Protein AF-A0A2D6IK72-F1 (afdb_monomer_lite)

Radius of gyration: 22.63 Å; chains: 1; bounding box: 40×87×45 Å

pLDDT: mean 87.5, std 14.74, range [45.62, 98.69]

Foldseek 3Di:
DVVVVVVVVVVVVVVVVVVVVVVVVVVVVVVVVVVVVVQVPPPPDQPPVDQPDWGAQGPAAAETEHENDPLPDDSPLVNVLLVLLVVLCCVLPNQVVCQLVVLNNQAYEYEDQDWDKDAWFADQQLHIDGIDTHQKDAPFQRYIYGYDHSPDDPLRICVSVSSQLNSQCRRDPPNGSPRSACDDPDDRHDVVSVVSSVVSSVVSVVVVVVVVVVVD

Secondary structure (DSSP, 8-state):
-HHHHHHHHHHHHHHHHHHHHHHHHHHHHHHHHHHHHHHT---------STTPPEEPTTSSS-EEEESSTTS--HHHHHHHHHHHHHHHHHHH--GGGHHHHHHTT-EEEEESSPEEEEEEE-TT--EEEEEEESEEE-SSSEEEEE--TT--GGGSSHHHHHHHHHHHHH-SSSS--TTTTSSSS-S--HHHHHHHHHHHHHHHHHHHHHHTT--

Sequence (216 aa):
MKKLVRYVVERYAYLCFFVILLSNAAIGCITISSKFHLWNRVDGTYDCVTPSKMTRVPGLKFTYQHHDNCELFPGEQVSMALIIFYLHWYGAFQDPADAVLNNLNNLIIEWESEKMKFHNGYGMDGKFISEGVAVGLAHGKEHIQVYAPTSASIYETSLVHELVHVSIYASNAYGHGDPDHEGNKYRGWTPRHTQLISEVNASLKILTEANDGTQN

Structure (mmCIF, N/CA/C/O backbone):
data_AF-A0A2D6IK72-F1
#
_entry.id   AF-A0A2D6IK72-F1
#
loop_
_atom_site.group_PDB
_atom_site.id
_atom_site.type_symbol
_atom_site.label_atom_id
_atom_site.label_alt_id
_atom_site.label_comp_id
_atom_site.label_asym_id
_atom_site.label_entity_id
_atom_site.label_seq_id
_atom_site.pdbx_PDB_ins_code
_atom_site.Cartn_x
_atom_site.Cartn_y
_atom_site.Cartn_z
_atom_site.occupancy
_atom_site.B_iso_or_equiv
_atom_site.auth_seq_id
_atom_site.auth_comp_id
_atom_site.auth_asym_id
_atom_site.auth_atom_id
_atom_site.pdbx_PDB_model_num
ATOM 1 N N . MET A 1 1 ? 9.139 -67.308 -10.216 1.00 63.91 1 MET A N 1
ATOM 2 C CA . MET A 1 1 ? 9.796 -66.546 -9.125 1.00 63.91 1 MET A CA 1
ATOM 3 C C . MET A 1 1 ? 10.261 -65.140 -9.523 1.00 63.91 1 MET A C 1
ATOM 5 O O . MET A 1 1 ? 9.787 -64.204 -8.901 1.00 63.91 1 MET A O 1
ATOM 9 N N . LYS A 1 2 ? 11.091 -64.930 -10.563 1.00 71.75 2 LYS A N 1
ATOM 10 C CA . LYS A 1 2 ? 11.625 -63.584 -10.912 1.00 71.75 2 LYS A CA 1
ATOM 11 C C . LYS A 1 2 ? 10.570 -62.478 -11.147 1.00 71.75 2 LYS A C 1
ATOM 13 O O . LYS A 1 2 ? 10.784 -61.346 -10.733 1.00 71.75 2 LYS A O 1
ATOM 18 N N . LYS A 1 3 ? 9.416 -62.797 -11.752 1.00 70.88 3 LYS A N 1
ATOM 19 C CA . LYS A 1 3 ? 8.318 -61.825 -11.968 1.00 70.88 3 LYS A CA 1
ATOM 20 C C . LYS A 1 3 ? 7.618 -61.391 -10.672 1.00 70.88 3 LYS A C 1
ATOM 22 O O . LYS A 1 3 ? 7.239 -60.235 -10.555 1.00 70.88 3 LYS A O 1
ATOM 27 N N . LEU A 1 4 ? 7.490 -62.298 -9.701 1.00 73.19 4 LEU A N 1
ATOM 28 C CA . LEU A 1 4 ? 6.848 -62.006 -8.417 1.00 73.19 4 LEU A CA 1
ATOM 29 C C . LEU A 1 4 ? 7.734 -61.092 -7.560 1.00 73.19 4 LEU A C 1
ATOM 31 O O . LEU A 1 4 ? 7.249 -60.117 -7.004 1.00 73.19 4 LEU A O 1
ATOM 35 N N . VAL A 1 5 ? 9.046 -61.352 -7.537 1.00 74.75 5 VAL A N 1
ATOM 36 C CA . VAL A 1 5 ? 10.022 -60.510 -6.823 1.00 74.75 5 VAL A CA 1
ATOM 37 C C . VAL A 1 5 ? 10.045 -59.088 -7.391 1.00 74.75 5 VAL A C 1
ATOM 39 O O . VAL A 1 5 ? 10.009 -58.129 -6.630 1.00 74.75 5 VAL A O 1
ATOM 42 N N . ARG A 1 6 ? 10.023 -58.935 -8.722 1.00 79.44 6 ARG A N 1
ATOM 43 C CA . ARG A 1 6 ? 9.986 -57.614 -9.368 1.00 79.44 6 ARG A CA 1
ATOM 44 C C . ARG A 1 6 ? 8.719 -56.823 -9.027 1.00 79.44 6 ARG A C 1
ATOM 46 O O . ARG A 1 6 ? 8.818 -55.651 -8.689 1.00 79.44 6 ARG A O 1
ATOM 53 N N . TYR A 1 7 ? 7.556 -57.474 -9.051 1.00 79.81 7 TYR A N 1
ATOM 54 C CA . TYR A 1 7 ? 6.279 -56.836 -8.714 1.00 79.81 7 TYR A CA 1
ATOM 55 C C . TYR A 1 7 ? 6.230 -56.340 -7.262 1.00 79.81 7 TYR A C 1
ATOM 57 O O . TYR A 1 7 ? 5.726 -55.255 -6.977 1.00 79.81 7 TYR A O 1
ATOM 65 N N . VAL A 1 8 ? 6.783 -57.131 -6.340 1.00 75.25 8 VAL A N 1
ATOM 66 C CA . VAL A 1 8 ? 6.858 -56.773 -4.921 1.00 75.25 8 VAL A CA 1
ATOM 67 C C . VAL A 1 8 ? 7.787 -55.572 -4.717 1.00 75.25 8 VAL A C 1
ATOM 69 O O . VAL A 1 8 ? 7.396 -54.612 -4.060 1.00 75.25 8 VAL A O 1
ATOM 72 N N . VAL A 1 9 ? 8.971 -55.573 -5.339 1.00 79.31 9 VAL A N 1
ATOM 73 C CA . VAL A 1 9 ? 9.932 -54.459 -5.245 1.00 79.31 9 VAL A CA 1
ATOM 74 C C . VAL A 1 9 ? 9.362 -53.162 -5.829 1.00 79.31 9 VAL A C 1
ATOM 76 O O . VAL A 1 9 ? 9.486 -52.115 -5.198 1.00 79.31 9 VAL A O 1
ATOM 79 N N . GLU A 1 10 ? 8.683 -53.219 -6.980 1.00 80.81 10 GLU A N 1
ATOM 80 C CA . GLU A 1 10 ? 8.051 -52.038 -7.587 1.00 80.81 10 GLU A CA 1
ATOM 81 C C . GLU A 1 10 ? 6.964 -51.449 -6.666 1.00 80.81 10 GLU A C 1
ATOM 83 O O . GLU A 1 10 ? 6.964 -50.243 -6.422 1.00 80.81 10 GLU A O 1
ATOM 88 N N . ARG A 1 11 ? 6.098 -52.272 -6.052 1.00 80.00 11 ARG A N 1
ATOM 89 C CA . ARG A 1 11 ? 5.079 -51.774 -5.104 1.00 80.00 11 ARG A CA 1
ATOM 90 C C . ARG A 1 11 ? 5.672 -51.124 -3.852 1.00 80.00 11 ARG A C 1
ATOM 92 O O . ARG A 1 11 ? 5.162 -50.091 -3.421 1.00 80.00 11 ARG A O 1
ATOM 99 N N . TYR A 1 12 ? 6.722 -51.702 -3.269 1.00 84.25 12 TYR A N 1
ATOM 100 C CA . TYR A 1 12 ? 7.361 -51.112 -2.088 1.00 84.25 12 TYR A CA 1
ATOM 101 C C . TYR A 1 12 ? 8.092 -49.807 -2.422 1.00 84.25 12 TYR A C 1
ATOM 103 O O . TYR A 1 12 ? 8.041 -48.875 -1.624 1.00 84.25 12 TYR A O 1
ATOM 111 N N . ALA A 1 13 ? 8.686 -49.686 -3.614 1.00 83.69 13 ALA A N 1
ATOM 112 C CA . ALA A 1 13 ? 9.322 -48.445 -4.054 1.00 83.69 13 ALA A CA 1
ATOM 113 C C . ALA A 1 13 ? 8.317 -47.283 -4.172 1.00 83.69 13 ALA A C 1
ATOM 115 O O . ALA A 1 13 ? 8.587 -46.191 -3.669 1.00 83.69 13 ALA A O 1
ATOM 116 N N . TYR A 1 14 ? 7.135 -47.521 -4.755 1.00 83.88 14 TYR A N 1
ATOM 117 C CA . TYR A 1 14 ? 6.075 -46.505 -4.824 1.00 83.88 14 TYR A CA 1
ATOM 118 C C . TYR A 1 14 ? 5.545 -46.117 -3.443 1.00 83.88 14 TYR A C 1
ATOM 120 O O . TYR A 1 14 ? 5.333 -44.933 -3.183 1.00 83.88 14 TYR A O 1
ATOM 128 N N . LEU A 1 15 ? 5.372 -47.089 -2.542 1.00 84.62 15 LEU A N 1
ATOM 129 C CA . LEU A 1 15 ? 4.920 -46.820 -1.178 1.00 84.62 15 LEU A CA 1
ATOM 130 C C . LEU A 1 15 ? 5.943 -45.968 -0.410 1.00 84.62 15 LEU A C 1
ATOM 132 O O . LEU A 1 15 ? 5.566 -44.980 0.214 1.00 84.62 15 LEU A O 1
ATOM 136 N N . CYS A 1 16 ? 7.235 -46.295 -0.505 1.00 82.44 16 CYS A N 1
ATOM 137 C CA . CYS A 1 16 ? 8.304 -45.506 0.109 1.00 82.44 16 CYS A CA 1
ATOM 138 C C . CYS A 1 16 ? 8.365 -44.082 -0.455 1.00 82.44 16 CYS A C 1
ATOM 140 O O . CYS A 1 16 ? 8.474 -43.131 0.314 1.00 82.44 16 CYS A O 1
ATOM 142 N N . PHE A 1 17 ? 8.246 -43.919 -1.776 1.00 83.81 17 PHE A N 1
ATOM 143 C CA . PHE A 1 17 ? 8.230 -42.597 -2.402 1.00 83.81 17 PHE A CA 1
ATOM 144 C C . PHE A 1 17 ? 7.044 -41.753 -1.916 1.00 83.81 17 PHE A C 1
ATOM 146 O O . PHE A 1 17 ? 7.224 -40.590 -1.560 1.00 83.81 17 PHE A O 1
ATOM 153 N N . PHE A 1 18 ? 5.851 -42.347 -1.819 1.00 83.06 18 PHE A N 1
ATOM 154 C CA . PHE A 1 18 ? 4.653 -41.653 -1.347 1.00 83.06 18 PHE A CA 1
ATOM 155 C C . PHE A 1 18 ? 4.757 -41.248 0.132 1.00 83.06 18 PHE A C 1
ATOM 157 O O . PHE A 1 18 ? 4.390 -40.131 0.491 1.00 83.06 18 PHE A O 1
ATOM 164 N N . VAL A 1 19 ? 5.323 -42.112 0.984 1.00 83.56 19 VAL A N 1
ATOM 165 C CA . VAL A 1 19 ? 5.569 -41.801 2.403 1.00 83.56 19 VAL A CA 1
ATOM 166 C C . VAL A 1 19 ? 6.567 -40.650 2.556 1.00 83.56 19 VAL A C 1
ATOM 168 O O . VAL A 1 19 ? 6.311 -39.749 3.348 1.00 83.56 19 VAL A O 1
ATOM 171 N N . ILE A 1 20 ? 7.651 -40.629 1.770 1.00 83.56 20 ILE A N 1
ATOM 172 C CA . ILE A 1 20 ? 8.636 -39.533 1.780 1.00 83.56 20 ILE A CA 1
ATOM 173 C C . ILE A 1 20 ? 7.991 -38.210 1.338 1.00 83.56 20 ILE A C 1
ATOM 175 O O . ILE A 1 20 ? 8.261 -37.154 1.912 1.00 83.56 20 ILE A O 1
ATOM 179 N N . LEU A 1 21 ? 7.116 -38.248 0.331 1.00 80.38 21 LEU A N 1
ATOM 180 C CA . LEU A 1 21 ? 6.419 -37.060 -0.164 1.00 80.38 21 LEU A CA 1
ATOM 181 C C . LEU A 1 21 ? 5.461 -36.490 0.894 1.00 80.38 21 LEU A C 1
ATOM 183 O O . LEU A 1 21 ? 5.486 -35.290 1.167 1.00 80.38 21 LEU A O 1
ATOM 187 N N . LEU A 1 22 ? 4.688 -37.358 1.553 1.00 80.69 22 LEU A N 1
ATOM 188 C CA . LEU A 1 22 ? 3.787 -36.971 2.641 1.00 80.69 22 LEU A CA 1
ATOM 189 C C . LEU A 1 22 ? 4.540 -36.470 3.878 1.00 80.69 22 LEU A C 1
ATOM 191 O O . LEU A 1 22 ? 4.119 -35.484 4.479 1.00 80.69 22 LEU A O 1
ATOM 195 N N . SER A 1 23 ? 5.664 -37.093 4.251 1.00 76.38 23 SER A N 1
ATOM 196 C CA . SER A 1 23 ? 6.461 -36.628 5.391 1.00 76.38 23 SER A CA 1
ATOM 197 C C . SER A 1 23 ? 7.070 -35.253 5.128 1.00 76.38 23 SER A C 1
ATOM 199 O O . SER A 1 23 ? 7.044 -34.403 6.012 1.00 76.38 23 SER A O 1
ATOM 201 N N . ASN A 1 24 ? 7.558 -34.996 3.910 1.00 75.12 24 ASN A N 1
ATOM 202 C CA . ASN A 1 24 ? 8.086 -33.680 3.547 1.00 75.12 24 ASN A CA 1
ATOM 203 C C . ASN A 1 24 ? 6.987 -32.606 3.526 1.00 75.12 24 ASN A C 1
ATOM 205 O O . ASN A 1 24 ? 7.214 -31.504 4.021 1.00 75.12 24 ASN A O 1
ATOM 209 N N . ALA A 1 25 ? 5.785 -32.932 3.037 1.00 73.06 25 ALA A N 1
ATOM 210 C CA . ALA A 1 25 ? 4.639 -32.025 3.099 1.00 73.06 25 ALA A CA 1
ATOM 211 C C . ALA A 1 25 ? 4.231 -31.714 4.552 1.00 73.06 25 ALA A C 1
ATOM 213 O O . ALA A 1 25 ? 4.061 -30.551 4.909 1.00 73.06 25 ALA A O 1
ATOM 214 N N . ALA A 1 26 ? 4.154 -32.732 5.416 1.00 66.56 26 ALA A N 1
ATOM 215 C CA . ALA A 1 26 ? 3.811 -32.558 6.827 1.00 66.56 26 ALA A CA 1
ATOM 216 C C . ALA A 1 26 ? 4.864 -31.734 7.592 1.00 66.56 26 ALA A C 1
ATOM 218 O O . ALA A 1 26 ? 4.506 -30.827 8.343 1.00 66.56 26 ALA A O 1
ATOM 219 N N . ILE A 1 27 ? 6.159 -31.992 7.372 1.00 67.81 27 ILE A N 1
ATOM 220 C CA . ILE A 1 27 ? 7.256 -31.208 7.968 1.00 67.81 27 ILE A CA 1
ATOM 221 C C . ILE A 1 27 ? 7.210 -29.753 7.471 1.00 67.81 27 ILE A C 1
ATOM 223 O O . ILE A 1 27 ? 7.390 -28.826 8.266 1.00 67.81 27 ILE A O 1
ATOM 227 N N . GLY A 1 28 ? 6.902 -29.536 6.187 1.00 58.62 28 GLY A N 1
ATOM 228 C CA . GLY A 1 28 ? 6.655 -28.208 5.622 1.00 58.62 28 GLY A CA 1
ATOM 229 C C . GLY A 1 28 ? 5.504 -27.474 6.322 1.00 58.62 28 GLY A C 1
ATOM 230 O O . GLY A 1 28 ? 5.675 -26.346 6.777 1.00 58.62 28 GLY A O 1
ATOM 231 N N . CYS A 1 29 ? 4.356 -28.127 6.515 1.00 56.09 29 CYS A N 1
ATOM 232 C CA . CYS A 1 29 ? 3.215 -27.534 7.221 1.00 56.09 29 CYS A CA 1
ATOM 233 C C . CYS A 1 29 ? 3.518 -27.213 8.698 1.00 56.09 29 CYS A C 1
ATOM 235 O O . CYS A 1 29 ? 3.139 -26.146 9.185 1.00 56.09 29 CYS A O 1
ATOM 237 N N . ILE A 1 30 ? 4.233 -28.093 9.411 1.00 58.19 30 ILE A N 1
ATOM 238 C CA . ILE A 1 30 ? 4.591 -27.882 10.827 1.00 58.19 30 ILE A CA 1
ATOM 239 C C . ILE A 1 30 ? 5.581 -26.719 10.980 1.00 58.19 30 ILE A C 1
ATOM 241 O O . ILE A 1 30 ? 5.461 -25.924 11.911 1.00 58.19 30 ILE A O 1
ATOM 245 N N . THR A 1 31 ? 6.545 -26.582 10.066 1.00 54.09 31 THR A N 1
ATOM 246 C CA . THR A 1 31 ? 7.527 -25.482 10.105 1.00 54.09 31 THR A CA 1
ATOM 247 C C . THR A 1 31 ? 6.922 -24.125 9.747 1.00 54.09 31 THR A C 1
ATOM 249 O O . THR A 1 31 ? 7.333 -23.112 10.313 1.00 54.09 31 THR A O 1
ATOM 252 N N . ILE A 1 32 ? 5.912 -24.090 8.873 1.00 53.06 32 ILE A N 1
ATOM 253 C CA . ILE A 1 32 ? 5.145 -22.868 8.587 1.00 53.06 32 ILE A CA 1
ATOM 254 C C . ILE A 1 32 ? 4.305 -22.466 9.811 1.00 53.06 32 ILE A C 1
ATOM 256 O O . ILE A 1 32 ? 4.350 -21.311 10.231 1.00 53.06 32 ILE A O 1
ATOM 260 N N . SER A 1 33 ? 3.611 -23.420 10.444 1.00 53.00 33 SER A N 1
ATOM 261 C CA . SER A 1 33 ? 2.790 -23.160 11.637 1.00 53.00 33 SER A CA 1
ATOM 262 C C . SER A 1 33 ? 3.621 -22.702 12.845 1.00 53.00 33 SER A C 1
ATOM 264 O O . SER A 1 33 ? 3.239 -21.757 13.536 1.00 53.00 33 SER A O 1
ATOM 266 N N . SER A 1 34 ? 4.791 -23.303 13.083 1.00 46.97 34 SER A N 1
ATOM 267 C CA . SER A 1 34 ? 5.647 -22.927 14.216 1.00 46.97 34 SER A CA 1
ATOM 268 C C . SER A 1 34 ? 6.306 -21.557 14.042 1.00 46.97 34 SER A C 1
ATOM 270 O O . SER A 1 34 ? 6.414 -20.814 15.018 1.00 46.97 34 SER A O 1
ATOM 272 N N . LYS A 1 35 ? 6.679 -21.169 12.813 1.00 52.94 35 LYS A N 1
ATOM 273 C CA . LYS A 1 35 ? 7.129 -19.799 12.522 1.00 52.94 35 LYS A CA 1
ATOM 274 C C . LYS A 1 35 ? 5.998 -18.787 12.694 1.00 52.94 35 LYS A C 1
ATOM 276 O O . LYS A 1 35 ? 6.234 -17.743 13.292 1.00 52.94 35 LYS A O 1
ATOM 281 N N . PHE A 1 36 ? 4.782 -19.110 12.254 1.00 49.66 36 PHE A N 1
ATOM 282 C CA . PHE A 1 36 ? 3.614 -18.243 12.438 1.00 49.66 36 PHE A CA 1
ATOM 283 C C . PHE A 1 36 ? 3.301 -18.013 13.929 1.00 49.66 36 PHE A C 1
ATOM 285 O O . PHE A 1 36 ? 3.086 -16.883 14.359 1.00 49.66 36 PHE A O 1
ATOM 292 N N . HIS A 1 37 ? 3.397 -19.060 14.758 1.00 49.16 37 HIS A N 1
ATOM 293 C CA . HIS A 1 37 ? 3.238 -18.932 16.210 1.00 49.16 37 HIS A CA 1
ATOM 294 C C . HIS A 1 37 ? 4.359 -18.143 16.902 1.00 49.16 37 HIS A C 1
ATOM 296 O O . HIS A 1 37 ? 4.096 -17.514 17.927 1.00 49.16 37 HIS A O 1
ATOM 302 N N . LEU A 1 38 ? 5.590 -18.164 16.377 1.00 49.62 38 LEU A N 1
ATOM 303 C CA . LEU A 1 38 ? 6.702 -17.394 16.947 1.00 49.62 38 LEU A CA 1
ATOM 304 C C . LEU A 1 38 ? 6.581 -15.890 16.657 1.00 49.62 38 LEU A C 1
ATOM 306 O O . LEU A 1 38 ? 6.971 -15.080 17.492 1.00 49.62 38 LEU A O 1
ATOM 310 N N . TRP A 1 39 ? 6.017 -15.514 15.506 1.00 50.94 39 TRP A N 1
ATOM 311 C CA . TRP A 1 39 ? 5.763 -14.111 15.157 1.00 50.94 39 TRP A CA 1
ATOM 312 C C . TRP A 1 39 ? 4.654 -13.468 16.006 1.00 50.94 39 TRP A C 1
ATOM 314 O O . TRP A 1 39 ? 4.726 -12.274 16.282 1.00 50.94 39 TRP A O 1
ATOM 324 N N . ASN A 1 40 ? 3.690 -14.258 16.489 1.00 46.38 40 ASN A N 1
ATOM 325 C CA . ASN A 1 40 ? 2.573 -13.776 17.315 1.00 46.38 40 ASN A CA 1
ATOM 326 C C . ASN A 1 40 ? 2.904 -13.610 18.809 1.00 46.38 40 ASN A C 1
ATOM 328 O O . ASN A 1 40 ? 2.031 -13.219 19.577 1.00 46.38 40 ASN A O 1
ATOM 332 N N . ARG A 1 41 ? 4.132 -13.918 19.251 1.00 45.62 41 ARG A N 1
ATOM 333 C CA . ARG A 1 41 ? 4.538 -13.826 20.667 1.00 45.62 41 ARG A CA 1
ATOM 334 C C . ARG A 1 41 ? 5.534 -12.692 20.925 1.00 45.62 41 ARG A C 1
ATOM 336 O O . ARG A 1 41 ? 6.477 -12.838 21.698 1.00 45.62 41 ARG A O 1
ATOM 343 N N . VAL A 1 42 ? 5.357 -11.574 20.225 1.00 52.25 42 VAL A N 1
ATOM 344 C CA . VAL A 1 42 ? 5.927 -10.298 20.656 1.00 52.25 42 VAL A CA 1
ATOM 345 C C . VAL A 1 42 ? 4.866 -9.664 21.541 1.00 52.25 42 VAL A C 1
ATOM 347 O O . VAL A 1 42 ? 3.872 -9.159 21.030 1.00 52.25 42 VAL A O 1
ATOM 350 N N . ASP A 1 43 ? 5.077 -9.713 22.856 1.00 49.59 43 ASP A N 1
ATOM 351 C CA . ASP A 1 43 ? 4.205 -9.146 23.897 1.00 49.59 43 ASP A CA 1
ATOM 352 C C . ASP A 1 43 ? 4.244 -7.600 23.890 1.00 49.59 43 ASP A C 1
ATOM 354 O O . ASP A 1 43 ? 4.393 -6.941 24.919 1.00 49.59 43 ASP A O 1
ATOM 358 N N . GLY A 1 44 ? 4.182 -7.000 22.701 1.00 52.69 44 GLY A N 1
ATOM 359 C CA . GLY A 1 44 ? 4.027 -5.571 22.520 1.00 52.69 44 GLY A CA 1
ATOM 360 C C . GLY A 1 44 ? 2.595 -5.220 22.866 1.00 52.69 44 GLY A C 1
ATOM 361 O O . GLY A 1 44 ? 1.712 -5.321 22.022 1.00 52.69 44 GLY A O 1
ATOM 362 N N . THR A 1 45 ? 2.358 -4.834 24.115 1.00 54.00 45 THR A N 1
ATOM 363 C CA . THR A 1 45 ? 1.116 -4.171 24.507 1.00 54.00 45 THR A CA 1
ATOM 364 C C . THR A 1 45 ? 0.857 -3.034 23.523 1.00 54.00 45 THR A C 1
ATOM 366 O O . THR A 1 45 ? 1.675 -2.117 23.428 1.00 54.00 45 THR A O 1
ATOM 369 N N . TYR A 1 46 ? -0.240 -3.132 22.771 1.00 56.62 46 TYR A N 1
ATOM 370 C CA . TYR A 1 46 ? -0.741 -2.096 21.872 1.00 56.62 46 TYR A CA 1
ATOM 371 C C . TYR A 1 46 ? -1.045 -0.831 22.689 1.00 56.62 46 TYR A C 1
ATOM 373 O O . TYR A 1 46 ? -2.153 -0.641 23.183 1.00 56.62 46 TYR A O 1
ATOM 381 N N . ASP A 1 47 ? -0.035 0.011 22.909 1.00 60.03 47 ASP A N 1
ATOM 382 C CA . ASP A 1 47 ? -0.177 1.279 23.624 1.00 60.03 47 ASP A CA 1
ATOM 383 C C . ASP A 1 47 ? -0.488 2.392 22.623 1.00 60.03 47 ASP A C 1
ATOM 385 O O . ASP A 1 47 ? 0.375 3.169 22.215 1.00 60.03 47 ASP A O 1
ATOM 389 N N . CYS A 1 48 ? -1.751 2.440 22.214 1.00 65.44 48 CYS A N 1
ATOM 390 C CA . CYS A 1 48 ? -2.307 3.525 21.417 1.00 65.44 48 CYS A CA 1
ATOM 391 C C . CYS A 1 48 ? -2.775 4.712 22.292 1.00 65.44 48 CYS A C 1
ATOM 393 O O . CYS A 1 48 ? -3.432 5.627 21.819 1.00 65.44 48 CYS A O 1
ATOM 395 N N . VAL A 1 49 ? -2.440 4.752 23.589 1.00 60.22 49 VAL A N 1
ATOM 396 C CA . VAL A 1 49 ? -3.064 5.682 24.556 1.00 60.22 49 VAL A CA 1
ATOM 397 C C . VAL A 1 49 ? -2.624 7.144 24.360 1.00 60.22 49 VAL A C 1
ATOM 399 O O . VAL A 1 49 ? -3.223 8.066 24.911 1.00 60.22 49 VAL A O 1
ATOM 402 N N . THR A 1 50 ? -1.599 7.394 23.548 1.00 59.81 50 THR A N 1
ATOM 403 C CA . THR A 1 50 ? -1.135 8.748 23.219 1.00 59.81 50 THR A CA 1
ATOM 404 C C . THR A 1 50 ? -1.259 9.005 21.715 1.00 59.81 50 THR A C 1
ATOM 406 O O . THR A 1 50 ? -0.441 8.463 20.962 1.00 59.81 50 THR A O 1
ATOM 409 N N . PRO A 1 51 ? -2.210 9.861 21.284 1.00 55.81 51 PRO A N 1
ATOM 410 C CA . PRO A 1 51 ? -2.233 10.419 19.931 1.00 55.81 51 PRO A CA 1
ATOM 411 C C . PRO A 1 51 ? -0.846 10.991 19.614 1.00 55.81 51 PRO A C 1
ATOM 413 O O . PRO A 1 51 ? -0.269 11.633 20.495 1.00 55.81 51 PRO A O 1
ATOM 416 N N . SER A 1 52 ? -0.303 10.746 18.416 1.00 60.78 52 SER A N 1
ATOM 417 C CA . SER A 1 52 ? 1.089 11.003 17.960 1.00 60.78 52 SER A CA 1
ATOM 418 C C . SER A 1 52 ? 2.131 9.886 18.127 1.00 60.78 52 SER A C 1
ATOM 420 O O . SER A 1 52 ? 3.270 10.053 17.682 1.00 60.78 52 SER A O 1
ATOM 422 N N . LYS A 1 53 ? 1.804 8.730 18.721 1.00 74.75 53 LYS A N 1
ATOM 423 C CA . LYS A 1 53 ? 2.757 7.607 18.753 1.00 74.75 53 LYS A CA 1
ATOM 424 C C . LYS A 1 53 ? 2.608 6.699 17.537 1.00 74.75 53 LYS A C 1
ATOM 426 O O . LYS A 1 53 ? 1.550 6.137 17.278 1.00 74.75 53 LYS A O 1
ATOM 431 N N . MET A 1 54 ? 3.726 6.493 16.843 1.00 89.31 54 MET A N 1
ATOM 432 C CA . MET A 1 54 ? 3.875 5.404 15.884 1.00 89.31 54 MET A CA 1
ATOM 433 C C . MET A 1 54 ? 3.706 4.056 16.593 1.00 89.31 54 MET A C 1
ATOM 435 O O . MET A 1 54 ? 4.419 3.751 17.551 1.00 89.31 54 MET A O 1
ATOM 439 N N . THR A 1 55 ? 2.791 3.236 16.091 1.00 90.81 55 THR A N 1
ATOM 440 C CA . THR A 1 55 ? 2.552 1.873 16.560 1.00 90.81 55 THR A CA 1
ATOM 441 C C . THR A 1 55 ? 3.205 0.892 15.601 1.00 90.81 55 THR A C 1
ATOM 443 O O . THR A 1 55 ? 3.049 0.992 14.387 1.00 90.81 55 THR A O 1
ATOM 446 N N . ARG A 1 56 ? 3.962 -0.071 16.125 1.00 93.44 56 ARG A N 1
ATOM 447 C CA . ARG A 1 56 ? 4.604 -1.090 15.291 1.00 93.44 56 ARG A CA 1
ATOM 448 C C . ARG A 1 56 ? 3.555 -2.039 14.714 1.00 93.44 56 ARG A C 1
ATOM 450 O O . ARG A 1 56 ? 2.687 -2.501 15.447 1.00 93.44 56 ARG A O 1
ATOM 457 N N . VAL A 1 57 ? 3.677 -2.375 13.433 1.00 94.62 57 VAL A N 1
ATOM 458 C CA . VAL A 1 57 ? 2.843 -3.401 12.799 1.00 94.62 57 VAL A CA 1
ATOM 459 C C . VAL A 1 57 ? 3.394 -4.789 13.177 1.00 94.62 57 VAL A C 1
ATOM 461 O O . VAL A 1 57 ? 4.564 -5.075 12.892 1.00 94.62 57 VAL A O 1
ATOM 464 N N . PRO A 1 58 ? 2.604 -5.660 13.838 1.00 94.06 58 PRO A N 1
ATOM 465 C CA . PRO A 1 58 ? 3.004 -7.025 14.168 1.00 94.06 58 PRO A CA 1
ATOM 466 C C . PRO A 1 58 ? 3.411 -7.790 12.913 1.00 94.06 58 PRO A C 1
ATOM 468 O O . PRO A 1 58 ? 2.988 -7.460 11.809 1.00 94.06 58 PRO A O 1
ATOM 471 N N . GLY A 1 59 ? 4.229 -8.832 13.035 1.00 92.50 59 GLY A N 1
ATOM 472 C CA . GLY A 1 59 ? 4.576 -9.611 11.840 1.00 92.50 59 GLY A CA 1
ATOM 473 C C . GLY A 1 59 ? 5.607 -8.949 10.911 1.00 92.50 59 GLY A C 1
ATOM 474 O O . GLY A 1 59 ? 6.030 -9.584 9.949 1.00 92.50 59 GLY A O 1
ATOM 475 N N . LEU A 1 60 ? 6.064 -7.720 11.203 1.00 94.50 60 LEU A N 1
ATOM 476 C CA . LEU A 1 60 ? 7.059 -7.007 10.396 1.00 94.50 60 LEU A CA 1
ATOM 477 C C . LEU A 1 60 ? 8.176 -6.379 11.245 1.00 94.50 60 LEU A C 1
ATOM 479 O O . LEU A 1 60 ? 8.022 -6.109 12.441 1.00 94.50 60 LEU A O 1
ATOM 483 N N . LYS A 1 61 ? 9.365 -6.203 10.657 1.00 93.75 61 LYS A N 1
ATOM 484 C CA . LYS A 1 61 ? 10.584 -5.856 11.409 1.00 93.75 61 LYS A CA 1
ATOM 485 C C . LYS A 1 61 ? 10.588 -4.407 11.905 1.00 93.75 61 LYS A C 1
ATOM 487 O O . LYS A 1 61 ? 10.657 -4.189 13.112 1.00 93.75 61 LYS A O 1
ATOM 492 N N . PHE A 1 62 ? 10.493 -3.452 10.990 1.00 95.75 62 PHE A N 1
ATOM 493 C CA . PHE A 1 62 ? 10.577 -2.010 11.231 1.00 95.75 62 PHE A CA 1
ATOM 494 C C . PHE A 1 62 ? 9.421 -1.263 10.559 1.00 95.75 62 PHE A C 1
ATOM 496 O O . PHE A 1 62 ? 9.570 -0.118 10.149 1.00 95.75 62 PHE A O 1
ATOM 503 N N . THR A 1 63 ? 8.275 -1.929 10.440 1.00 96.88 63 THR A N 1
ATOM 504 C CA . THR A 1 63 ? 7.060 -1.335 9.893 1.00 96.88 63 THR A CA 1
ATOM 505 C C . THR A 1 63 ? 6.261 -0.691 11.005 1.00 96.88 63 THR A C 1
ATOM 507 O O . THR A 1 63 ? 5.999 -1.318 12.038 1.00 96.88 63 THR A O 1
ATOM 510 N N . TYR A 1 64 ? 5.846 0.544 10.775 1.00 96.00 64 TYR A N 1
ATOM 511 C CA . TYR A 1 64 ? 5.076 1.323 11.727 1.00 96.00 64 TYR A CA 1
ATOM 512 C C . TYR A 1 64 ? 3.849 1.906 11.052 1.00 96.00 64 TYR A C 1
ATOM 514 O O . TYR A 1 64 ? 3.832 2.152 9.849 1.00 96.00 64 TYR A O 1
ATOM 522 N N . GLN A 1 65 ? 2.828 2.148 11.855 1.00 95.31 65 GLN A N 1
ATOM 523 C CA . GLN A 1 65 ? 1.668 2.915 11.467 1.00 95.31 65 GLN A CA 1
ATOM 524 C C . GLN A 1 65 ? 1.455 4.074 12.433 1.00 95.31 65 GLN A C 1
ATOM 526 O O . GLN A 1 65 ? 1.718 3.954 13.630 1.00 95.31 65 GLN A O 1
ATOM 531 N N . HIS A 1 66 ? 0.988 5.193 11.909 1.00 94.56 66 HIS A N 1
ATOM 532 C CA . HIS A 1 66 ? 0.618 6.378 12.658 1.00 94.56 66 HIS A CA 1
ATOM 533 C C . HIS A 1 66 ? -0.872 6.642 12.456 1.00 94.56 66 HIS A C 1
ATOM 535 O O . HIS A 1 66 ? -1.373 6.554 11.334 1.00 94.56 66 HIS A O 1
ATOM 541 N N . HIS A 1 67 ? -1.568 6.946 13.549 1.00 87.69 67 HIS A N 1
ATOM 542 C CA . HIS A 1 67 ? -3.006 7.182 13.570 1.00 87.69 67 HIS A CA 1
ATOM 543 C C . HIS A 1 67 ? -3.312 8.471 14.316 1.00 87.69 67 HIS A C 1
ATOM 545 O O . HIS A 1 67 ? -2.796 8.679 15.416 1.00 87.69 67 HIS A O 1
ATOM 551 N N . ASP A 1 68 ? -4.253 9.251 13.794 1.00 82.50 68 ASP A N 1
ATOM 552 C CA . ASP A 1 68 ? -4.934 10.271 14.598 1.00 82.50 68 ASP A CA 1
ATOM 553 C C . ASP A 1 68 ? -5.995 9.647 15.516 1.00 82.50 68 ASP A C 1
ATOM 555 O O . ASP A 1 68 ? -6.261 10.146 16.611 1.00 82.50 68 ASP A O 1
ATOM 559 N N . ASN A 1 69 ? -6.589 8.529 15.079 1.00 80.56 69 ASN A N 1
ATOM 560 C CA . ASN A 1 69 ? -7.601 7.775 15.810 1.00 80.56 69 ASN A CA 1
ATOM 561 C C . ASN A 1 69 ? -7.171 6.315 15.991 1.00 80.56 69 ASN A C 1
ATOM 563 O O . ASN A 1 69 ? -7.027 5.569 15.029 1.00 80.56 69 ASN A O 1
ATOM 567 N N . CYS A 1 70 ? -7.034 5.897 17.244 1.00 77.38 70 CYS A N 1
ATOM 568 C CA . CYS A 1 70 ? -6.574 4.565 17.633 1.00 77.38 70 CYS A CA 1
ATOM 569 C C . CYS A 1 70 ? -7.596 3.448 17.382 1.00 77.38 70 CYS A C 1
ATOM 571 O O . CYS A 1 70 ? -7.259 2.271 17.472 1.00 77.38 70 CYS A O 1
ATOM 573 N N . GLU A 1 71 ? -8.842 3.808 17.079 1.00 80.38 71 GLU A N 1
ATOM 574 C CA . GLU A 1 71 ? -9.884 2.863 16.669 1.00 80.38 71 GLU A CA 1
ATOM 575 C C . GLU A 1 71 ? -9.732 2.434 15.202 1.00 80.38 71 GLU A C 1
ATOM 577 O O . GLU A 1 71 ? -10.354 1.465 14.767 1.00 80.38 71 GLU A O 1
ATOM 582 N N . LEU A 1 72 ? -8.908 3.147 14.427 1.00 84.94 72 LEU A N 1
ATOM 583 C CA . LEU A 1 72 ? -8.756 2.921 13.001 1.00 84.94 72 LEU A CA 1
ATOM 584 C C . LEU A 1 72 ? -7.696 1.840 12.728 1.00 84.94 72 LEU A C 1
ATOM 586 O O . LEU A 1 72 ? -6.503 2.061 12.909 1.00 84.94 72 LEU A O 1
ATOM 590 N N . PHE A 1 73 ? -8.162 0.680 12.260 1.00 92.00 73 PHE A N 1
ATOM 591 C CA . PHE A 1 73 ? -7.375 -0.496 11.862 1.00 92.00 73 PHE A CA 1
ATOM 592 C C . PHE A 1 73 ? -6.365 -0.995 12.919 1.00 92.00 73 PHE A C 1
ATOM 594 O O . PHE A 1 73 ? -5.212 -0.545 12.971 1.00 92.00 73 PHE A O 1
ATOM 601 N N . PRO A 1 74 ? -6.731 -2.023 13.712 1.00 92.19 74 PRO A N 1
ATOM 602 C CA . PRO A 1 74 ? -5.774 -2.752 14.542 1.00 92.19 74 PRO A CA 1
ATOM 603 C C . PRO A 1 74 ? -4.596 -3.216 13.686 1.00 92.19 74 PRO A C 1
ATOM 605 O O . PRO A 1 74 ? -4.786 -3.650 12.547 1.00 92.19 74 PRO A O 1
ATOM 608 N N . GLY A 1 75 ? -3.358 -3.131 14.171 1.00 92.50 75 GLY A N 1
ATOM 609 C CA . GLY A 1 75 ? -2.245 -3.433 13.264 1.00 92.50 75 GLY A CA 1
ATOM 610 C C . GLY A 1 75 ? -2.064 -4.918 12.981 1.00 92.50 75 GLY A C 1
ATOM 611 O O . GLY A 1 75 ? -1.347 -5.231 12.043 1.00 92.50 75 GLY A O 1
ATOM 612 N N . GLU A 1 76 ? -2.759 -5.837 13.654 1.00 93.31 76 GLU A N 1
ATOM 613 C CA . GLU A 1 76 ? -2.945 -7.203 13.152 1.00 93.31 76 GLU A CA 1
ATOM 614 C C . GLU A 1 76 ? -3.671 -7.206 11.798 1.00 93.31 76 GLU A C 1
ATOM 616 O O . GLU A 1 76 ? -3.281 -7.940 10.889 1.00 93.31 76 GLU A O 1
ATOM 621 N N . GLN A 1 77 ? -4.685 -6.350 11.627 1.00 94.56 77 GLN A N 1
ATOM 622 C CA . GLN A 1 77 ? -5.396 -6.186 10.358 1.00 94.56 77 GLN A CA 1
ATOM 623 C C . GLN A 1 77 ? -4.476 -5.585 9.289 1.00 94.56 77 GLN A C 1
ATOM 625 O O . GLN A 1 77 ? -4.450 -6.064 8.155 1.00 94.56 77 GLN A O 1
ATOM 630 N N . VAL A 1 78 ? -3.669 -4.585 9.656 1.00 96.44 78 VAL A N 1
ATOM 631 C CA . VAL A 1 78 ? -2.683 -3.978 8.745 1.00 96.44 78 VAL A CA 1
ATOM 632 C C . VAL A 1 78 ? -1.569 -4.963 8.387 1.00 96.44 78 VAL A C 1
ATOM 634 O O . VAL A 1 78 ? -1.201 -5.081 7.221 1.00 96.44 78 VAL A O 1
ATOM 637 N N . SER A 1 79 ? -1.083 -5.741 9.354 1.00 96.81 79 SER A N 1
ATOM 638 C CA . SER A 1 79 ? -0.120 -6.825 9.146 1.00 96.81 79 SER A CA 1
ATOM 639 C C . SER A 1 79 ? -0.646 -7.839 8.137 1.00 96.81 79 SER A C 1
ATOM 641 O O . SER A 1 79 ? 0.022 -8.148 7.150 1.00 96.81 79 SER A O 1
ATOM 643 N N . MET A 1 80 ? -1.889 -8.290 8.328 1.00 96.94 80 MET A N 1
ATOM 644 C CA . MET A 1 80 ? -2.556 -9.205 7.410 1.00 96.94 80 MET A CA 1
ATOM 645 C C . MET A 1 80 ? -2.656 -8.611 6.000 1.00 96.94 80 MET A C 1
ATOM 647 O O . MET A 1 80 ? -2.353 -9.299 5.026 1.00 96.94 80 MET A O 1
ATOM 651 N N . ALA A 1 81 ? -3.013 -7.328 5.883 1.00 98.19 81 ALA A N 1
ATOM 652 C CA . ALA A 1 81 ? -3.080 -6.645 4.596 1.00 98.19 81 ALA A CA 1
ATOM 653 C C . ALA A 1 81 ? -1.732 -6.613 3.867 1.00 98.19 81 ALA A C 1
ATOM 655 O O . ALA A 1 81 ? -1.670 -6.958 2.687 1.00 98.19 81 ALA A O 1
ATOM 656 N N . LEU A 1 82 ? -0.649 -6.285 4.574 1.00 98.38 82 LEU A N 1
ATOM 657 C CA . LEU A 1 82 ? 0.704 -6.255 4.011 1.00 98.38 82 LEU A CA 1
ATOM 658 C C . LEU A 1 82 ? 1.188 -7.652 3.601 1.00 98.38 82 LEU A C 1
ATOM 660 O O . LEU A 1 82 ? 1.796 -7.805 2.542 1.00 98.38 82 LEU A O 1
ATOM 664 N N . ILE A 1 83 ? 0.889 -8.679 4.400 1.00 98.00 83 ILE A N 1
ATOM 665 C CA . ILE A 1 83 ? 1.237 -10.072 4.088 1.00 98.00 83 ILE A CA 1
ATOM 666 C C . ILE A 1 83 ? 0.487 -10.54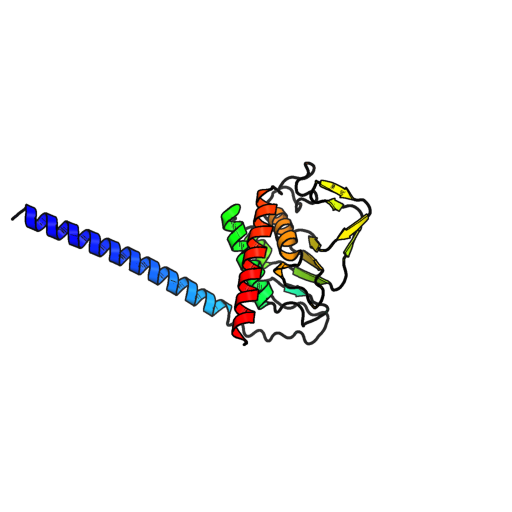7 2.841 1.00 98.00 83 ILE A C 1
ATOM 668 O O . ILE A 1 83 ? 1.101 -11.105 1.934 1.00 98.00 83 ILE A O 1
ATOM 672 N N . ILE A 1 84 ? -0.826 -10.315 2.765 1.00 98.25 84 ILE A N 1
ATOM 673 C CA . ILE A 1 84 ? -1.640 -10.708 1.606 1.00 98.25 84 ILE A CA 1
ATOM 674 C C . ILE A 1 84 ? -1.163 -9.980 0.357 1.00 98.25 84 ILE A C 1
ATOM 676 O O . ILE A 1 84 ? -0.944 -10.625 -0.668 1.00 98.25 84 ILE A O 1
ATOM 680 N N . PHE A 1 85 ? -0.942 -8.667 0.450 1.00 98.69 85 PHE A N 1
ATOM 681 C CA . PHE A 1 85 ? -0.354 -7.892 -0.635 1.00 98.69 85 PHE A CA 1
ATOM 682 C C . PHE A 1 85 ? 0.960 -8.518 -1.116 1.00 98.69 85 PHE A C 1
ATOM 684 O O . PHE A 1 85 ? 1.107 -8.774 -2.309 1.00 98.69 85 PHE A O 1
ATOM 691 N N . TYR A 1 86 ? 1.883 -8.833 -0.201 1.00 98.62 86 TYR A N 1
ATOM 692 C CA . TYR A 1 86 ? 3.172 -9.422 -0.556 1.00 98.62 86 TYR A CA 1
ATOM 693 C C . TYR A 1 86 ? 3.038 -10.787 -1.242 1.00 98.62 86 TYR A C 1
ATOM 695 O O . TYR A 1 86 ? 3.732 -11.053 -2.221 1.00 98.62 86 TYR A O 1
ATOM 703 N N . LEU A 1 87 ? 2.131 -11.648 -0.772 1.00 98.25 87 LEU A N 1
ATOM 704 C CA . LEU A 1 87 ? 1.889 -12.958 -1.385 1.00 98.25 87 LEU A CA 1
ATOM 705 C C . LEU A 1 87 ? 1.399 -12.824 -2.833 1.00 98.25 87 LEU A C 1
ATOM 707 O O . LEU A 1 87 ? 1.908 -13.513 -3.721 1.00 98.25 87 LEU A O 1
ATOM 711 N N . HIS A 1 88 ? 0.451 -11.915 -3.079 1.00 98.44 88 HIS A N 1
ATOM 712 C CA . HIS A 1 88 ? -0.028 -11.605 -4.429 1.00 98.44 88 HIS A CA 1
ATOM 713 C C . HIS A 1 88 ? 1.078 -10.982 -5.286 1.00 98.44 88 HIS A C 1
ATOM 715 O O . HIS A 1 88 ? 1.279 -11.395 -6.430 1.00 98.44 88 HIS A O 1
ATOM 721 N N . TRP A 1 89 ? 1.848 -10.046 -4.722 1.00 98.44 89 TRP A N 1
ATOM 722 C CA . TRP A 1 89 ? 2.956 -9.387 -5.412 1.00 98.44 89 TRP A CA 1
ATOM 723 C C . TRP A 1 89 ? 3.999 -10.401 -5.870 1.00 98.44 89 TRP A C 1
ATOM 725 O O . TRP A 1 89 ? 4.335 -10.462 -7.053 1.00 98.44 89 TRP A O 1
ATOM 735 N N . TYR A 1 90 ? 4.475 -11.238 -4.949 1.00 98.12 90 TYR A N 1
ATOM 736 C CA . TYR A 1 90 ? 5.469 -12.264 -5.231 1.00 98.12 90 TYR A CA 1
ATOM 737 C C . TYR A 1 90 ? 4.977 -13.237 -6.308 1.00 98.12 90 TYR A C 1
ATOM 739 O O . TYR A 1 90 ? 5.715 -13.559 -7.241 1.00 98.12 90 TYR A O 1
ATOM 747 N N . GLY A 1 91 ? 3.710 -13.659 -6.236 1.00 98.06 91 GLY A N 1
ATOM 748 C CA . GLY A 1 91 ? 3.102 -14.514 -7.254 1.00 98.06 91 GLY A CA 1
ATOM 749 C C . GLY A 1 91 ? 3.072 -13.870 -8.644 1.00 98.06 91 GLY A C 1
ATOM 750 O O . GLY A 1 91 ? 3.379 -14.530 -9.639 1.00 98.06 91 GLY A O 1
ATOM 751 N N . ALA A 1 92 ? 2.747 -12.579 -8.728 1.00 97.75 92 ALA A N 1
ATOM 752 C CA . ALA A 1 92 ? 2.596 -11.872 -9.996 1.00 97.75 92 ALA A CA 1
ATOM 753 C C . ALA A 1 92 ? 3.930 -11.410 -10.610 1.00 97.75 92 ALA A C 1
ATOM 755 O O . ALA A 1 92 ? 4.128 -11.543 -11.827 1.00 97.75 92 ALA A O 1
ATOM 756 N N . PHE A 1 93 ? 4.826 -10.865 -9.790 1.00 97.25 93 PHE A N 1
ATOM 757 C CA . PHE A 1 93 ? 5.994 -10.095 -10.224 1.00 97.25 93 PHE A CA 1
ATOM 758 C C . PHE A 1 93 ? 7.331 -10.684 -9.773 1.00 97.25 93 PHE A C 1
ATOM 760 O O . PHE A 1 93 ? 8.365 -10.269 -10.293 1.00 97.25 93 PHE A O 1
ATOM 767 N N . GLN A 1 94 ? 7.311 -11.685 -8.882 1.00 97.75 94 GLN A N 1
ATOM 768 C CA . GLN A 1 94 ? 8.487 -12.159 -8.144 1.00 97.75 94 GLN A CA 1
ATOM 769 C C . GLN A 1 94 ? 9.096 -11.046 -7.268 1.00 97.75 94 GLN A C 1
ATOM 771 O O . GLN A 1 94 ? 8.612 -9.915 -7.234 1.00 97.75 94 GLN A O 1
ATOM 776 N N . ASP A 1 95 ? 10.141 -11.376 -6.510 1.00 97.50 95 ASP A N 1
ATOM 777 C CA . ASP A 1 95 ? 10.846 -10.406 -5.663 1.00 97.50 95 ASP A CA 1
ATOM 778 C C . ASP A 1 95 ? 12.345 -10.744 -5.572 1.00 97.50 95 ASP A C 1
ATOM 780 O O . ASP A 1 95 ? 12.801 -11.361 -4.606 1.00 97.50 95 ASP A O 1
ATOM 784 N N . PRO A 1 96 ? 13.136 -10.451 -6.620 1.00 96.06 96 PRO A N 1
ATOM 785 C CA . PRO A 1 96 ? 14.558 -10.760 -6.606 1.00 96.06 96 PRO A CA 1
ATOM 786 C C . PRO A 1 96 ? 15.264 -9.996 -5.481 1.00 96.06 96 PRO A C 1
ATOM 788 O O . PRO A 1 96 ? 15.099 -8.788 -5.334 1.00 96.06 96 PRO A O 1
ATOM 791 N N . ALA A 1 97 ? 16.093 -10.716 -4.719 1.00 96.31 97 ALA A N 1
ATOM 792 C CA . ALA A 1 97 ? 16.806 -10.190 -3.552 1.00 96.31 97 ALA A CA 1
ATOM 793 C C . ALA A 1 97 ? 15.890 -9.604 -2.458 1.00 96.31 97 ALA A C 1
ATOM 795 O O . ALA A 1 97 ? 16.338 -8.770 -1.668 1.00 96.31 97 ALA A O 1
ATOM 796 N N . ASP A 1 98 ? 14.631 -10.053 -2.406 1.00 97.50 98 ASP A N 1
ATOM 797 C CA . ASP A 1 98 ? 13.648 -9.647 -1.402 1.00 97.50 98 ASP A CA 1
ATOM 798 C C . ASP A 1 98 ? 13.468 -8.117 -1.343 1.00 97.50 98 ASP A C 1
ATOM 800 O O . ASP A 1 98 ? 13.273 -7.546 -0.271 1.00 97.50 98 ASP A O 1
ATOM 804 N N . ALA A 1 99 ? 13.620 -7.414 -2.471 1.00 97.56 99 ALA A N 1
ATOM 805 C CA . ALA A 1 99 ? 13.604 -5.954 -2.523 1.00 97.56 99 ALA A CA 1
ATOM 806 C C . ALA A 1 99 ? 12.289 -5.379 -1.976 1.00 97.56 99 ALA A C 1
ATOM 808 O O . ALA A 1 99 ? 12.298 -4.467 -1.144 1.00 97.56 99 ALA A O 1
ATOM 809 N N . VAL A 1 100 ? 11.161 -5.953 -2.389 1.00 97.94 100 VAL A N 1
ATOM 810 C CA . VAL A 1 100 ? 9.823 -5.538 -1.961 1.00 97.94 100 VAL A CA 1
ATOM 811 C C . VAL A 1 100 ? 9.548 -5.987 -0.535 1.00 97.94 100 VAL A C 1
ATOM 813 O O . VAL A 1 100 ? 9.091 -5.177 0.267 1.00 97.94 100 VAL A O 1
ATOM 816 N N . LEU A 1 101 ? 9.898 -7.218 -0.159 1.00 97.94 101 LEU A N 1
ATOM 817 C CA . LEU A 1 101 ? 9.759 -7.674 1.227 1.00 97.94 101 LEU A CA 1
ATOM 818 C C . LEU A 1 101 ? 10.557 -6.808 2.206 1.00 97.94 101 LEU A C 1
ATOM 820 O O . LEU A 1 101 ? 10.068 -6.460 3.283 1.00 97.94 101 LEU A O 1
ATOM 824 N N . ASN A 1 102 ? 11.792 -6.461 1.848 1.00 97.88 102 ASN A N 1
ATOM 825 C CA . ASN A 1 102 ? 12.634 -5.579 2.642 1.00 97.88 102 ASN A CA 1
ATOM 826 C C . ASN A 1 102 ? 12.005 -4.192 2.743 1.00 97.88 102 ASN A C 1
ATOM 828 O O . ASN A 1 102 ? 11.989 -3.622 3.830 1.00 97.88 102 ASN A O 1
ATOM 832 N N . ASN A 1 103 ? 11.436 -3.674 1.657 1.00 98.00 103 ASN A N 1
ATOM 833 C CA . ASN A 1 103 ? 10.739 -2.397 1.681 1.00 98.00 103 ASN A CA 1
ATOM 834 C C . ASN A 1 103 ? 9.509 -2.416 2.601 1.00 98.00 103 ASN A C 1
ATOM 836 O O . ASN A 1 103 ? 9.378 -1.563 3.475 1.00 98.00 103 ASN A O 1
ATOM 840 N N . LEU A 1 104 ? 8.663 -3.444 2.492 1.00 98.06 104 LEU A N 1
ATOM 841 C CA . LEU A 1 104 ? 7.496 -3.617 3.362 1.00 98.06 104 LEU A CA 1
ATOM 842 C C . LEU A 1 104 ? 7.889 -3.724 4.838 1.00 98.06 104 LEU A C 1
ATOM 844 O O . LEU A 1 104 ? 7.173 -3.201 5.685 1.00 98.06 104 LEU A O 1
ATOM 848 N N . ASN A 1 105 ? 9.040 -4.332 5.146 1.00 98.12 105 ASN A N 1
ATOM 849 C CA . ASN A 1 105 ? 9.595 -4.427 6.500 1.00 98.12 105 ASN A CA 1
ATOM 850 C C . ASN A 1 105 ? 10.125 -3.103 7.072 1.00 98.12 105 ASN A C 1
ATOM 852 O O . ASN A 1 105 ? 10.503 -3.094 8.241 1.00 98.12 105 ASN A O 1
ATOM 856 N N . ASN A 1 106 ? 10.198 -2.033 6.281 1.00 98.06 106 ASN A N 1
ATOM 857 C CA . ASN A 1 106 ? 10.660 -0.705 6.700 1.00 98.06 106 ASN A CA 1
ATOM 858 C C . ASN A 1 106 ? 9.613 0.389 6.416 1.00 98.06 106 ASN A C 1
ATOM 860 O O . ASN A 1 106 ? 9.94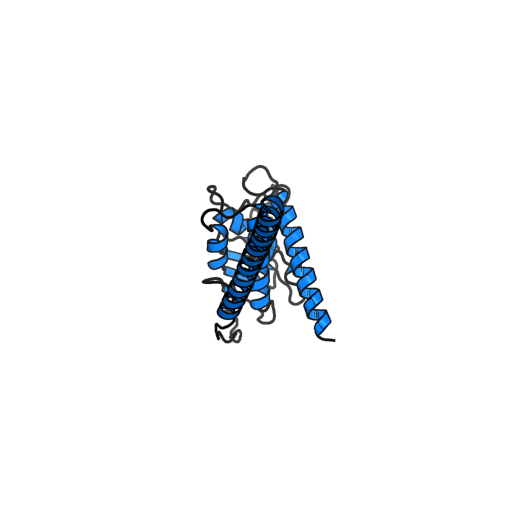0 1.571 6.427 1.00 98.06 106 ASN A O 1
ATOM 864 N N . LEU A 1 107 ? 8.369 -0.002 6.130 1.00 98.31 107 LEU A N 1
ATOM 865 C CA . LEU A 1 107 ? 7.316 0.911 5.704 1.00 98.31 107 LEU A CA 1
ATOM 866 C C . LEU A 1 107 ? 6.716 1.693 6.885 1.00 98.31 107 LEU A C 1
ATOM 868 O O . LEU A 1 107 ? 6.403 1.128 7.934 1.00 98.31 107 LEU A O 1
ATOM 872 N N . ILE A 1 108 ? 6.492 2.985 6.684 1.00 98.00 108 ILE A N 1
ATOM 873 C CA . ILE A 1 108 ? 5.691 3.853 7.546 1.00 98.00 108 ILE A CA 1
ATOM 874 C C . ILE A 1 108 ? 4.345 4.091 6.863 1.00 98.00 108 ILE A C 1
ATOM 876 O O . ILE A 1 108 ? 4.295 4.483 5.696 1.00 98.00 108 ILE A O 1
ATOM 880 N N . ILE A 1 109 ? 3.260 3.850 7.594 1.00 98.00 109 ILE A N 1
ATOM 881 C CA . ILE A 1 109 ? 1.886 4.032 7.121 1.00 98.00 109 ILE A CA 1
ATOM 882 C C . ILE A 1 109 ? 1.218 5.113 7.961 1.00 98.00 109 ILE A C 1
ATOM 884 O O . ILE A 1 109 ? 0.980 4.920 9.148 1.00 98.00 109 ILE A O 1
ATOM 888 N N . GLU A 1 110 ? 0.892 6.242 7.359 1.00 96.81 110 GLU A N 1
ATOM 889 C CA . GLU A 1 110 ? 0.122 7.304 8.002 1.00 96.81 110 GLU A CA 1
ATOM 890 C C . GLU A 1 110 ? -1.343 7.203 7.588 1.00 96.81 110 GLU A C 1
ATOM 892 O O . GLU A 1 110 ? -1.670 7.177 6.401 1.00 96.81 110 GLU A O 1
ATOM 897 N N . TRP A 1 111 ? -2.223 7.122 8.580 1.00 96.12 111 TRP A N 1
ATOM 898 C CA . TRP A 1 111 ? -3.661 7.057 8.379 1.00 96.12 111 TRP A CA 1
ATOM 899 C C . TRP A 1 111 ? -4.293 8.408 8.692 1.00 96.12 111 TRP A C 1
ATOM 901 O O . TRP A 1 111 ? -4.256 8.868 9.833 1.00 96.12 111 TRP A O 1
ATOM 911 N N . GLU A 1 112 ? -4.902 9.009 7.677 1.00 95.00 112 GLU A N 1
ATOM 912 C CA . GLU A 1 112 ? -5.430 10.367 7.722 1.00 95.00 112 GLU A CA 1
ATOM 913 C C . GLU A 1 112 ? -6.959 10.363 7.737 1.00 95.00 112 GLU A C 1
ATOM 915 O O . GLU A 1 112 ? -7.618 9.663 6.959 1.00 95.00 112 GLU A O 1
ATOM 920 N N . SER A 1 113 ? -7.542 11.198 8.598 1.00 93.69 113 SER A N 1
ATOM 921 C CA . SER A 1 113 ? -8.998 11.396 8.655 1.00 93.69 113 SER A CA 1
ATOM 922 C C . SER A 1 113 ? -9.516 12.359 7.581 1.00 93.69 113 SER A C 1
ATOM 924 O O . SER A 1 113 ? -10.721 12.422 7.325 1.00 93.69 113 SER A O 1
ATOM 926 N N . GLU A 1 114 ? -8.611 13.078 6.913 1.00 95.00 114 GLU A N 1
ATOM 927 C CA . GLU A 1 114 ? -8.901 14.007 5.829 1.00 95.00 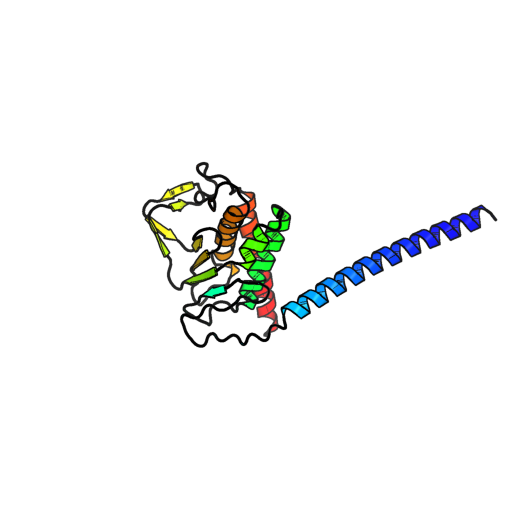114 GLU A CA 1
ATOM 928 C C . GLU A 1 114 ? -8.196 13.589 4.536 1.00 95.00 114 GLU A C 1
ATOM 930 O O . GLU A 1 114 ? -7.163 12.922 4.527 1.00 95.00 114 GLU A O 1
ATOM 935 N N . LYS A 1 115 ? -8.771 13.981 3.398 1.00 96.81 115 LYS A N 1
ATOM 936 C CA . LYS A 1 115 ? -8.136 13.744 2.101 1.00 96.81 115 LYS A CA 1
ATOM 937 C C . LYS A 1 115 ? -6.981 14.723 1.897 1.00 96.81 115 LYS A C 1
ATOM 939 O O . LYS A 1 115 ? -7.110 15.911 2.195 1.00 96.81 115 LYS A O 1
ATOM 944 N N . MET A 1 116 ? -5.892 14.255 1.298 1.00 96.81 116 MET A N 1
ATOM 945 C CA . MET A 1 116 ? -4.691 15.057 1.085 1.00 96.81 116 MET A CA 1
ATOM 946 C C . MET A 1 116 ? -4.859 15.968 -0.131 1.00 96.81 116 MET A C 1
ATOM 948 O O . MET A 1 116 ? -5.281 15.526 -1.200 1.00 96.81 116 MET A O 1
ATOM 952 N N . LYS A 1 117 ? -4.497 17.245 -0.005 1.00 96.81 117 LYS A N 1
ATOM 953 C CA . LYS A 1 117 ? -4.359 18.139 -1.164 1.00 96.81 117 LYS A CA 1
ATOM 954 C C . LYS A 1 117 ? -2.980 17.953 -1.776 1.00 96.81 117 LYS A C 1
ATOM 956 O O . LYS A 1 117 ? -1.999 17.850 -1.046 1.00 96.81 117 LYS A O 1
ATOM 961 N N . PHE A 1 118 ? -2.896 17.972 -3.101 1.00 94.38 118 PHE A N 1
ATOM 962 C CA . PHE A 1 118 ? -1.614 17.924 -3.796 1.00 94.38 118 PHE A CA 1
ATOM 963 C C . PHE A 1 118 ? -1.525 18.977 -4.898 1.00 94.38 118 PHE A C 1
ATOM 965 O O . PHE A 1 118 ? -2.530 19.403 -5.474 1.00 94.38 118 PHE A O 1
ATOM 972 N N . HIS A 1 119 ? -0.283 19.341 -5.210 1.00 94.56 119 HIS A N 1
ATOM 973 C CA . HIS A 1 119 ? 0.082 20.119 -6.385 1.00 94.56 119 HIS A CA 1
ATOM 974 C C . HIS A 1 119 ? 0.889 19.221 -7.320 1.00 94.56 119 HIS A C 1
ATOM 976 O O . HIS A 1 119 ? 1.853 18.601 -6.880 1.00 94.56 119 HIS A O 1
ATOM 982 N N . ASN A 1 120 ? 0.526 19.195 -8.602 1.00 94.31 120 ASN A N 1
ATOM 983 C CA . ASN A 1 120 ? 1.174 18.421 -9.664 1.00 94.31 120 ASN A CA 1
ATOM 984 C C . ASN A 1 120 ? 1.178 16.899 -9.419 1.00 94.31 120 ASN A C 1
ATOM 986 O O . ASN A 1 120 ? 2.115 16.344 -8.855 1.00 94.31 120 ASN A O 1
ATOM 990 N N . GLY A 1 121 ? 0.164 16.210 -9.932 1.00 93.88 121 GLY A N 1
ATOM 991 C CA . GLY A 1 121 ? 0.068 14.750 -9.949 1.00 93.88 121 GLY A CA 1
ATOM 992 C C . GLY A 1 121 ? -0.386 14.232 -11.309 1.00 93.88 121 GLY A C 1
ATOM 993 O O . GLY A 1 121 ? -0.494 14.996 -12.273 1.00 93.88 121 GLY A O 1
ATOM 994 N N . TYR A 1 122 ? -0.676 12.938 -11.387 1.00 95.06 122 TYR A N 1
ATOM 995 C CA . TYR A 1 122 ? -1.292 12.333 -12.564 1.00 95.06 122 TYR A CA 1
ATOM 996 C C . TYR A 1 122 ? -2.478 11.469 -12.149 1.00 95.06 122 TYR A C 1
ATOM 998 O O . TYR A 1 122 ? -2.516 10.930 -11.045 1.00 95.06 122 TYR A O 1
ATOM 1006 N N . GLY A 1 123 ? -3.460 11.364 -13.039 1.00 90.81 123 GLY A N 1
ATOM 1007 C CA . GLY A 1 123 ? -4.533 10.388 -12.917 1.00 90.81 123 GLY A CA 1
ATOM 1008 C C . GLY A 1 123 ? -4.063 8.970 -13.249 1.00 90.81 123 GLY A C 1
ATOM 1009 O O . GLY A 1 123 ? -2.940 8.754 -13.707 1.00 90.81 123 GLY A O 1
ATOM 1010 N N . MET A 1 124 ? -4.971 8.009 -13.076 1.00 86.00 124 MET A N 1
ATOM 1011 C CA . MET A 1 124 ? -4.757 6.606 -13.464 1.00 86.00 124 MET A CA 1
ATOM 1012 C C . MET A 1 124 ? -4.471 6.433 -14.963 1.00 86.00 124 MET A C 1
ATOM 1014 O O . MET A 1 124 ? -3.790 5.496 -15.359 1.00 86.00 124 MET A O 1
ATOM 1018 N N . ASP A 1 125 ? -4.994 7.340 -15.791 1.00 87.75 125 ASP A N 1
ATOM 1019 C CA . ASP A 1 125 ? -4.796 7.387 -17.244 1.00 87.75 125 ASP A CA 1
ATOM 1020 C C . ASP A 1 125 ? -3.501 8.115 -17.656 1.00 87.75 125 ASP A C 1
ATOM 1022 O O . ASP A 1 125 ? -3.273 8.368 -18.841 1.00 87.75 125 ASP A O 1
ATOM 1026 N N . GLY A 1 126 ? -2.679 8.523 -16.685 1.00 92.00 126 GLY A N 1
ATOM 1027 C CA . GLY A 1 126 ? -1.465 9.302 -16.902 1.00 92.00 126 GLY A CA 1
ATOM 1028 C C . GLY A 1 126 ? -1.707 10.763 -17.274 1.00 92.00 126 GLY A C 1
ATOM 1029 O O . GLY A 1 126 ? -0.772 11.476 -17.652 1.00 92.00 126 GLY A O 1
ATOM 1030 N N . LYS A 1 127 ? -2.945 11.263 -17.176 1.00 95.75 127 LYS A N 1
ATOM 1031 C CA . LYS A 1 127 ? -3.232 12.676 -17.422 1.00 95.75 127 LYS A CA 1
ATOM 1032 C C . LYS A 1 127 ? -2.709 13.526 -16.272 1.00 95.75 127 LYS A C 1
ATOM 1034 O O . LYS A 1 127 ? -3.050 13.300 -15.117 1.00 95.75 127 LYS A O 1
ATOM 1039 N N . PHE A 1 128 ? -1.933 14.555 -16.599 1.00 96.25 128 PHE A N 1
ATOM 1040 C CA . PHE A 1 128 ? -1.428 15.508 -15.614 1.00 96.25 128 PHE A CA 1
ATOM 1041 C C . PHE A 1 128 ? -2.556 16.317 -14.953 1.00 96.25 128 PHE A C 1
ATOM 1043 O O . PHE A 1 128 ? -3.463 16.812 -15.628 1.00 96.25 128 PHE A O 1
ATOM 1050 N N . ILE A 1 129 ? -2.453 16.491 -13.637 1.00 96.69 129 ILE A N 1
ATOM 1051 C CA . ILE A 1 129 ? -3.382 17.230 -12.782 1.00 96.69 129 ILE A CA 1
ATOM 1052 C C . ILE A 1 129 ? -2.565 18.250 -11.987 1.00 96.69 129 ILE A C 1
ATOM 1054 O O . ILE A 1 129 ? -1.739 17.879 -11.158 1.00 96.69 129 ILE A O 1
ATOM 1058 N N . SER A 1 130 ? -2.779 19.544 -12.229 1.00 96.88 130 SER A N 1
ATOM 1059 C CA . SER A 1 130 ? -2.007 20.607 -11.568 1.00 96.88 130 SER A CA 1
ATOM 1060 C C . SER A 1 130 ? -2.361 20.775 -10.091 1.00 96.88 130 SER A C 1
ATOM 1062 O O . SER A 1 130 ? -1.486 21.068 -9.284 1.00 96.88 130 SER A O 1
ATOM 1064 N N . GLU A 1 131 ? -3.626 20.575 -9.729 1.00 97.44 131 GLU A N 1
ATOM 1065 C CA . GLU A 1 131 ? -4.126 20.648 -8.356 1.00 97.44 131 GLU A CA 1
ATOM 1066 C C . GLU A 1 131 ? -5.239 19.622 -8.177 1.00 97.44 131 GLU A C 1
ATOM 1068 O O . GLU A 1 131 ? -6.081 19.451 -9.064 1.00 97.44 131 GLU A O 1
ATOM 1073 N N . GLY A 1 132 ? -5.250 18.936 -7.039 1.00 95.88 132 GLY A N 1
ATOM 1074 C CA . GLY A 1 132 ? -6.239 17.903 -6.785 1.00 95.88 132 GLY A CA 1
ATOM 1075 C C . GLY A 1 132 ? -6.305 17.465 -5.333 1.00 95.88 132 GLY A C 1
ATOM 1076 O O . GLY A 1 132 ? -5.651 18.015 -4.445 1.00 95.88 132 GLY A O 1
ATOM 1077 N N . VAL A 1 133 ? -7.144 16.459 -5.113 1.00 97.12 133 VAL A N 1
ATOM 1078 C CA . VAL A 1 133 ? -7.328 15.803 -3.824 1.00 97.12 133 VAL A CA 1
ATOM 1079 C C . VAL A 1 133 ? -7.035 14.323 -4.016 1.00 97.12 133 VAL A C 1
ATOM 1081 O O . VAL A 1 133 ? -7.624 13.690 -4.891 1.00 97.12 133 VAL A O 1
ATOM 1084 N N . ALA A 1 134 ? -6.128 13.792 -3.209 1.00 96.31 134 ALA A N 1
ATOM 1085 C CA . ALA A 1 134 ? -5.745 12.394 -3.198 1.00 96.31 134 ALA A CA 1
ATOM 1086 C C . ALA A 1 134 ? -6.377 11.674 -2.002 1.00 96.31 134 ALA A C 1
ATOM 1088 O O . ALA A 1 134 ? -6.656 12.274 -0.962 1.00 96.31 134 ALA A O 1
ATOM 1089 N N . VAL A 1 135 ? -6.621 10.377 -2.174 1.00 97.25 135 VAL A N 1
ATOM 1090 C CA . VAL A 1 135 ? -7.032 9.468 -1.093 1.00 97.25 135 VAL A CA 1
ATOM 1091 C C . VAL A 1 135 ? -5.868 8.623 -0.580 1.00 97.25 135 VAL A C 1
ATOM 1093 O O . VAL A 1 135 ? -6.014 7.969 0.441 1.00 97.25 135 VAL A O 1
ATOM 1096 N N . GLY A 1 136 ? -4.707 8.701 -1.224 1.00 97.56 136 GLY A N 1
ATOM 1097 C CA . GLY A 1 136 ? -3.437 8.252 -0.684 1.00 97.56 136 GLY A CA 1
ATOM 1098 C C . GLY A 1 136 ? -2.273 8.840 -1.469 1.00 97.56 136 GLY A C 1
ATOM 1099 O O . GLY A 1 136 ? -2.471 9.415 -2.543 1.00 97.56 136 GLY A O 1
ATOM 1100 N N . LEU A 1 137 ? -1.088 8.780 -0.872 1.00 97.06 137 LEU A N 1
ATOM 1101 C CA . LEU A 1 137 ? 0.157 9.282 -1.438 1.00 97.06 137 LEU A CA 1
ATOM 1102 C C . LEU A 1 137 ? 1.324 8.391 -1.009 1.00 97.06 137 LEU A C 1
ATOM 1104 O O . LEU A 1 137 ? 1.492 8.120 0.180 1.00 97.06 137 LEU A O 1
ATOM 1108 N N . ALA A 1 138 ? 2.192 8.027 -1.950 1.00 97.25 138 ALA A N 1
ATOM 1109 C CA . ALA A 1 138 ? 3.478 7.400 -1.666 1.00 97.25 138 ALA A CA 1
ATOM 1110 C C . ALA A 1 138 ? 4.611 8.442 -1.620 1.00 97.25 138 ALA A C 1
ATOM 1112 O O . ALA A 1 138 ? 5.044 8.977 -2.646 1.00 97.25 138 ALA A O 1
ATOM 1113 N N . HIS A 1 139 ? 5.140 8.697 -0.423 1.00 95.44 139 HIS A N 1
ATOM 1114 C CA . HIS A 1 139 ? 6.247 9.622 -0.156 1.00 95.44 139 HIS A CA 1
ATOM 1115 C C . HIS A 1 139 ? 7.599 8.914 -0.285 1.00 95.44 139 HIS A C 1
ATOM 1117 O O . HIS A 1 139 ? 8.371 8.776 0.663 1.00 95.44 139 HIS A O 1
ATOM 1123 N N . GLY A 1 140 ? 7.897 8.431 -1.490 1.00 94.69 140 GLY A N 1
ATOM 1124 C CA . GLY A 1 140 ? 9.105 7.651 -1.757 1.00 94.69 140 GLY A CA 1
ATOM 1125 C C . GLY A 1 140 ? 8.870 6.149 -1.607 1.00 94.69 140 GLY A C 1
ATOM 1126 O O . GLY A 1 140 ? 7.796 5.656 -1.930 1.00 94.69 140 GLY A O 1
ATOM 1127 N N . LYS A 1 141 ? 9.893 5.408 -1.164 1.00 94.62 141 LYS A N 1
ATOM 1128 C CA . LYS A 1 141 ? 9.824 3.941 -1.023 1.00 94.62 141 LYS A CA 1
ATOM 1129 C C . LYS A 1 141 ? 9.315 3.459 0.338 1.00 94.62 141 LYS A C 1
ATOM 1131 O O . LYS A 1 141 ? 8.755 2.381 0.420 1.00 94.62 141 LYS A O 1
ATOM 1136 N N . GLU A 1 142 ? 9.494 4.228 1.403 1.00 96.31 142 GLU A N 1
ATOM 1137 C CA . GLU A 1 142 ? 9.318 3.733 2.780 1.00 96.31 142 GLU A CA 1
ATOM 1138 C C . GLU A 1 142 ? 8.188 4.445 3.532 1.00 96.31 142 GLU A C 1
ATOM 1140 O O . GLU A 1 142 ? 8.016 4.220 4.723 1.00 96.31 142 GLU A O 1
ATOM 1145 N N . HIS A 1 143 ? 7.394 5.285 2.865 1.00 98.06 143 HIS A N 1
ATOM 1146 C CA . HIS A 1 143 ? 6.347 6.068 3.519 1.00 98.06 143 HIS A CA 1
ATOM 1147 C C . HIS A 1 143 ? 5.128 6.213 2.615 1.00 98.06 143 HIS A C 1
ATOM 1149 O O . HIS A 1 143 ? 5.249 6.637 1.466 1.00 98.06 143 HIS A O 1
ATOM 1155 N N . ILE A 1 144 ? 3.959 5.859 3.142 1.00 98.38 144 ILE A N 1
ATOM 1156 C CA . ILE A 1 144 ? 2.663 6.094 2.508 1.00 98.38 144 ILE A CA 1
ATOM 1157 C C . ILE A 1 144 ? 1.724 6.838 3.455 1.00 98.38 144 ILE A C 1
ATOM 1159 O O . ILE A 1 144 ? 1.768 6.641 4.669 1.00 98.38 144 ILE A O 1
ATOM 1163 N N . GLN A 1 145 ? 0.854 7.658 2.880 1.00 97.69 145 GLN A N 1
ATOM 1164 C CA . GLN A 1 145 ? -0.283 8.295 3.535 1.00 97.69 145 GLN A CA 1
ATOM 1165 C C . GLN A 1 145 ? -1.569 7.764 2.914 1.00 97.69 145 GLN A C 1
ATOM 1167 O O . GLN A 1 145 ? -1.659 7.645 1.692 1.00 97.69 145 GLN A O 1
ATOM 1172 N N . VAL A 1 146 ? -2.561 7.435 3.737 1.00 97.88 146 VAL A N 1
ATOM 1173 C CA . VAL A 1 146 ? -3.823 6.833 3.300 1.00 97.88 146 VAL A CA 1
ATOM 1174 C C . VAL A 1 146 ? -4.985 7.513 4.011 1.00 97.88 146 VAL A C 1
ATOM 1176 O O . VAL A 1 146 ? -5.065 7.518 5.237 1.00 97.88 146 VAL A O 1
ATOM 1179 N N . TYR A 1 147 ? -5.924 8.048 3.234 1.00 97.19 147 TYR A N 1
ATOM 1180 C CA . TYR A 1 147 ? -7.192 8.550 3.748 1.00 97.19 147 TYR A CA 1
ATOM 1181 C C . TYR A 1 147 ? -8.072 7.377 4.171 1.00 97.19 147 TYR A C 1
ATOM 1183 O O . TYR A 1 147 ? -8.380 6.488 3.371 1.00 97.19 147 TYR A O 1
ATOM 1191 N N . ALA A 1 148 ? -8.522 7.412 5.417 1.00 96.25 148 ALA A N 1
ATOM 1192 C CA . ALA A 1 148 ? -9.343 6.372 6.001 1.00 96.25 148 ALA A CA 1
ATOM 1193 C C . ALA A 1 148 ? -10.353 6.990 6.983 1.00 96.25 148 ALA A C 1
ATOM 1195 O O . ALA A 1 148 ? -10.006 7.315 8.120 1.00 96.25 148 ALA A O 1
ATOM 1196 N N . PRO A 1 149 ? -11.619 7.178 6.566 1.00 93.44 149 PRO A N 1
ATOM 1197 C CA . PRO A 1 149 ? -12.657 7.623 7.487 1.00 93.44 149 PRO A CA 1
ATOM 1198 C C . PRO A 1 149 ? -12.948 6.528 8.524 1.00 93.44 149 PRO A C 1
ATOM 1200 O O . PRO A 1 149 ? -12.790 5.345 8.236 1.00 93.44 149 PRO A O 1
ATOM 1203 N N . THR A 1 150 ? -13.445 6.906 9.706 1.00 89.12 150 THR A N 1
ATOM 1204 C CA . THR A 1 150 ? -13.664 5.998 10.854 1.00 89.12 150 THR A CA 1
ATOM 1205 C C . THR A 1 150 ? -14.474 4.736 10.531 1.00 89.12 150 THR A C 1
ATOM 1207 O O . THR A 1 150 ? -14.298 3.714 11.179 1.00 89.12 150 THR A O 1
ATOM 1210 N N . SER A 1 151 ? -15.373 4.789 9.545 1.00 90.56 151 SER A N 1
ATOM 1211 C CA . SER A 1 151 ? -16.226 3.660 9.156 1.00 90.56 151 SER A CA 1
ATOM 1212 C C . SER A 1 151 ? -15.693 2.840 7.977 1.00 90.56 151 SER A C 1
ATOM 1214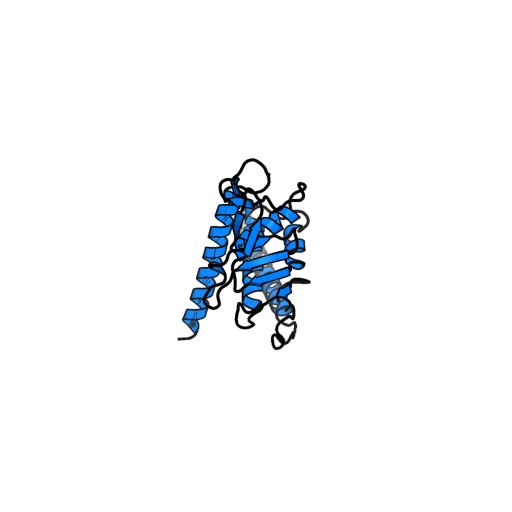 O O . SER A 1 151 ? -16.407 1.959 7.504 1.00 90.56 151 SER A O 1
ATOM 1216 N N . ALA A 1 152 ? -14.522 3.170 7.428 1.00 93.50 152 ALA A N 1
ATOM 1217 C CA . ALA A 1 152 ? -13.983 2.455 6.277 1.00 93.50 152 ALA A CA 1
ATOM 1218 C C . ALA A 1 152 ? -13.460 1.079 6.675 1.00 93.50 152 ALA A C 1
ATOM 1220 O O . ALA A 1 152 ? -12.812 0.917 7.707 1.00 93.50 152 ALA A O 1
ATOM 1221 N N . SER A 1 153 ? -13.660 0.104 5.795 1.00 95.44 153 SER A N 1
ATOM 1222 C CA . SER A 1 153 ? -12.898 -1.139 5.847 1.00 95.44 153 SER A CA 1
ATOM 1223 C C . SER A 1 153 ? -11.545 -0.958 5.158 1.00 95.44 153 SER A C 1
ATOM 1225 O O . SER A 1 153 ? -11.431 -0.219 4.182 1.00 95.44 153 SER A O 1
ATOM 1227 N N . ILE A 1 154 ? -10.511 -1.683 5.598 1.00 96.38 154 ILE A N 1
ATOM 1228 C CA . ILE A 1 154 ? -9.149 -1.536 5.050 1.00 96.38 154 ILE A CA 1
ATOM 1229 C C . ILE A 1 154 ? -9.087 -1.768 3.529 1.00 96.38 154 ILE A C 1
ATOM 1231 O O . ILE A 1 154 ? -8.344 -1.085 2.828 1.00 96.38 154 ILE A O 1
ATOM 1235 N N . TYR A 1 155 ? -9.921 -2.678 3.010 1.00 97.25 155 TYR A N 1
ATOM 1236 C CA . TYR A 1 155 ? -10.018 -3.014 1.585 1.00 97.25 155 TYR A CA 1
ATOM 1237 C C . TYR A 1 155 ? -10.715 -1.940 0.732 1.00 97.25 155 TYR A C 1
ATOM 1239 O O . TYR A 1 155 ? -10.697 -2.026 -0.494 1.00 97.25 155 TYR A O 1
ATOM 1247 N N . GLU A 1 156 ? -11.357 -0.953 1.362 1.00 97.00 156 GLU A N 1
ATOM 1248 C CA . GLU A 1 156 ? -11.996 0.192 0.698 1.00 97.00 156 GLU A CA 1
ATOM 1249 C C . GLU A 1 156 ?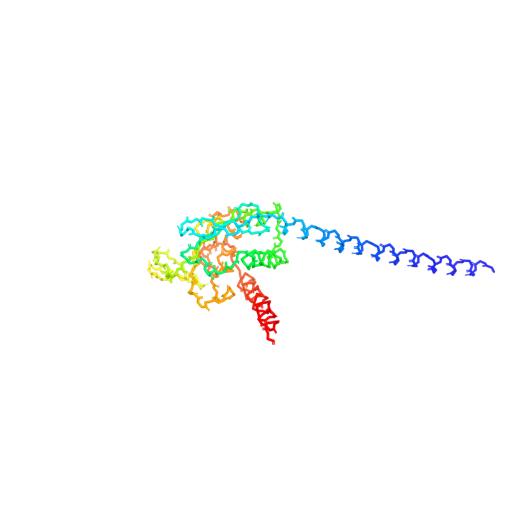 -11.061 1.409 0.625 1.00 97.00 156 GLU A C 1
ATOM 1251 O O . GLU A 1 156 ? -11.375 2.397 -0.040 1.00 97.00 156 GLU A O 1
ATOM 1256 N N . THR A 1 157 ? -9.916 1.349 1.310 1.00 97.69 157 THR A N 1
ATOM 1257 C CA . THR A 1 157 ? -8.907 2.415 1.315 1.00 97.69 157 THR A CA 1
ATOM 1258 C C . THR A 1 157 ? -7.980 2.321 0.102 1.00 97.69 157 THR A C 1
ATOM 1260 O O . THR A 1 157 ? -7.971 1.329 -0.632 1.00 97.69 157 THR A O 1
ATOM 1263 N N . SER A 1 158 ? -7.136 3.337 -0.098 1.00 97.88 158 SER A N 1
ATOM 1264 C CA . SER A 1 158 ? -6.078 3.289 -1.112 1.00 97.88 158 SER A CA 1
ATOM 1265 C C . SER A 1 158 ? -4.821 2.542 -0.657 1.00 97.88 158 SER A C 1
ATOM 1267 O O . SER A 1 158 ? -3.860 2.508 -1.418 1.00 97.88 158 SER A O 1
ATOM 1269 N N . LEU A 1 159 ? -4.804 1.904 0.525 1.00 98.50 159 LEU A N 1
ATOM 1270 C CA . LEU A 1 159 ? -3.612 1.237 1.066 1.00 98.50 159 LEU A CA 1
ATOM 1271 C C . LEU A 1 159 ? -2.914 0.366 0.014 1.00 98.50 159 LEU A C 1
ATOM 1273 O O . LEU A 1 159 ? -1.735 0.546 -0.259 1.00 98.50 159 LEU A O 1
ATOM 1277 N N . VAL A 1 160 ? -3.649 -0.554 -0.612 1.00 98.62 160 VAL A N 1
ATOM 1278 C CA . VAL A 1 160 ? -3.086 -1.499 -1.590 1.00 98.62 160 VAL A CA 1
ATOM 1279 C C . VAL A 1 160 ? -2.529 -0.789 -2.825 1.00 98.62 160 VAL A C 1
ATOM 1281 O O . VAL A 1 160 ? -1.521 -1.220 -3.378 1.00 98.62 160 VAL A O 1
ATOM 1284 N N . HIS A 1 161 ? -3.155 0.309 -3.239 1.00 98.31 161 HIS A N 1
ATOM 1285 C CA . HIS A 1 161 ? -2.669 1.135 -4.337 1.00 98.31 161 HIS A CA 1
ATOM 1286 C C . HIS A 1 161 ? -1.326 1.791 -3.980 1.00 98.31 161 HIS A C 1
ATOM 1288 O O . HIS A 1 161 ? -0.360 1.653 -4.729 1.00 98.31 161 HIS A O 1
ATOM 1294 N N . GLU A 1 162 ? -1.216 2.393 -2.794 1.00 98.50 162 GLU A N 1
ATOM 1295 C CA . GLU A 1 162 ? 0.049 2.981 -2.339 1.00 98.50 162 GLU A CA 1
ATOM 1296 C C . GLU A 1 162 ? 1.141 1.921 -2.137 1.00 98.50 162 GLU A C 1
ATOM 1298 O O . GLU A 1 162 ? 2.312 2.163 -2.435 1.00 98.50 162 GLU A O 1
ATOM 1303 N N . LEU A 1 163 ? 0.763 0.712 -1.702 1.00 98.62 163 LEU A N 1
ATOM 1304 C CA . LEU A 1 163 ? 1.681 -0.423 -1.596 1.00 98.62 163 LEU A CA 1
ATOM 1305 C C . LEU A 1 163 ? 2.288 -0.810 -2.947 1.00 98.62 163 LEU A C 1
ATOM 1307 O O . LEU A 1 163 ? 3.470 -1.160 -3.005 1.00 98.62 163 LEU A O 1
ATOM 1311 N N . VAL A 1 164 ? 1.526 -0.713 -4.040 1.00 98.44 164 VAL A N 1
ATOM 1312 C CA . VAL A 1 164 ? 2.069 -0.905 -5.389 1.00 98.44 164 VAL A CA 1
ATOM 1313 C C . VAL A 1 164 ? 3.121 0.156 -5.695 1.00 98.44 164 VAL A C 1
ATOM 1315 O O . VAL A 1 164 ? 4.220 -0.211 -6.107 1.00 98.44 164 VAL A O 1
ATOM 1318 N N . HIS A 1 165 ? 2.841 1.440 -5.450 1.00 98.06 165 HIS A N 1
ATOM 1319 C CA . HIS A 1 165 ? 3.805 2.512 -5.718 1.00 98.06 165 HIS A CA 1
ATOM 1320 C C . HIS A 1 165 ? 5.128 2.305 -4.984 1.00 98.06 165 HIS A C 1
ATOM 1322 O O . HIS A 1 165 ? 6.189 2.336 -5.611 1.00 98.06 165 HIS A O 1
ATOM 1328 N N . VAL A 1 166 ? 5.093 2.040 -3.676 1.00 98.31 166 VAL A N 1
ATOM 1329 C CA . VAL A 1 166 ? 6.325 1.818 -2.904 1.00 98.31 166 VAL A CA 1
ATOM 1330 C C . VAL A 1 166 ? 7.059 0.543 -3.319 1.00 98.31 166 VAL A C 1
ATOM 1332 O O . VAL A 1 166 ? 8.288 0.506 -3.312 1.00 98.31 166 VAL A O 1
ATOM 1335 N N . SER A 1 167 ? 6.331 -0.491 -3.744 1.00 98.19 167 SER A N 1
ATOM 1336 C CA . SER A 1 167 ? 6.925 -1.741 -4.231 1.00 98.19 167 SER A CA 1
ATOM 1337 C C . SER A 1 167 ? 7.576 -1.565 -5.601 1.00 98.19 167 SER A C 1
ATOM 1339 O O . SER A 1 167 ? 8.666 -2.085 -5.841 1.00 98.19 167 SER A O 1
ATOM 1341 N N . ILE A 1 168 ? 6.974 -0.767 -6.486 1.00 97.75 168 ILE A N 1
ATOM 1342 C CA . ILE A 1 168 ? 7.594 -0.325 -7.740 1.00 97.75 168 ILE A CA 1
ATOM 1343 C C . ILE A 1 168 ? 8.862 0.479 -7.430 1.00 97.75 168 ILE A C 1
ATOM 1345 O O . ILE A 1 168 ? 9.912 0.199 -8.005 1.00 97.75 168 ILE A O 1
ATOM 1349 N N . TYR A 1 169 ? 8.794 1.409 -6.474 1.00 96.56 169 TYR A N 1
ATOM 1350 C CA . TYR A 1 169 ? 9.942 2.206 -6.033 1.00 96.56 169 TYR A CA 1
ATOM 1351 C C . TYR A 1 169 ? 11.107 1.326 -5.557 1.00 96.56 169 TYR A C 1
ATOM 1353 O O . TYR A 1 169 ? 12.264 1.605 -5.862 1.00 96.56 169 TYR A O 1
ATOM 1361 N N . ALA A 1 170 ? 10.806 0.264 -4.808 1.00 96.44 170 ALA A N 1
ATOM 1362 C CA . ALA A 1 170 ? 11.801 -0.655 -4.265 1.00 96.44 170 ALA A CA 1
ATOM 1363 C C . ALA A 1 170 ? 12.378 -1.625 -5.306 1.00 96.44 170 ALA A C 1
ATOM 1365 O O . ALA A 1 170 ? 13.541 -2.013 -5.207 1.00 96.44 170 ALA A O 1
ATOM 1366 N N . SER A 1 171 ? 11.566 -2.042 -6.279 1.00 94.88 171 SER A N 1
ATOM 1367 C CA . SER A 1 171 ? 11.929 -3.082 -7.251 1.00 94.88 171 SER A CA 1
ATOM 1368 C C . SER A 1 171 ? 12.536 -2.539 -8.542 1.00 94.88 171 SER A C 1
ATOM 1370 O O . SER A 1 171 ? 13.265 -3.261 -9.225 1.00 94.88 171 SER A O 1
ATOM 1372 N N . ASN A 1 172 ? 12.250 -1.286 -8.903 1.00 90.25 172 ASN A N 1
ATOM 1373 C CA . ASN A 1 172 ? 12.751 -0.695 -10.134 1.00 90.25 172 ASN A CA 1
ATOM 1374 C C . ASN A 1 172 ? 14.064 0.078 -9.921 1.00 90.25 172 ASN A C 1
ATOM 1376 O O . ASN A 1 172 ? 14.385 0.557 -8.838 1.00 90.25 172 ASN A O 1
ATOM 1380 N N . ALA A 1 173 ? 14.832 0.229 -11.000 1.00 85.69 173 ALA A N 1
ATOM 1381 C CA . ALA A 1 173 ? 16.054 1.034 -11.006 1.00 85.69 173 ALA A CA 1
ATOM 1382 C C . ALA A 1 173 ? 15.797 2.519 -11.337 1.00 85.69 173 ALA A C 1
ATOM 1384 O O . ALA A 1 173 ? 16.743 3.297 -11.446 1.00 85.69 173 ALA A O 1
ATOM 1385 N N . TYR A 1 174 ? 14.537 2.908 -11.556 1.00 87.62 174 TYR A N 1
ATOM 1386 C CA . TYR A 1 174 ? 14.162 4.234 -12.051 1.00 87.62 174 TYR A CA 1
ATOM 1387 C C . TYR A 1 174 ? 13.986 5.265 -10.931 1.00 87.62 174 TYR A C 1
ATOM 1389 O O . TYR A 1 174 ? 13.950 6.463 -11.209 1.00 87.62 174 TYR A O 1
ATOM 1397 N N . GLY A 1 175 ? 13.917 4.820 -9.672 1.00 92.00 175 GLY A N 1
ATOM 1398 C CA . GLY A 1 175 ? 13.891 5.706 -8.508 1.00 92.00 175 GLY A CA 1
ATOM 1399 C C . GLY A 1 175 ? 12.585 6.487 -8.366 1.00 92.00 175 GLY A C 1
ATOM 1400 O O . GLY A 1 175 ? 12.600 7.598 -7.844 1.00 92.00 175 GLY A O 1
ATOM 1401 N N . HIS A 1 176 ? 11.474 5.926 -8.847 1.00 94.81 176 HIS A N 1
ATOM 1402 C CA . HIS A 1 176 ? 10.132 6.483 -8.697 1.00 94.81 176 HIS A CA 1
ATOM 1403 C C . HIS A 1 176 ? 9.088 5.369 -8.549 1.00 94.81 176 HIS A C 1
ATOM 1405 O O . HIS A 1 176 ? 9.267 4.272 -9.079 1.00 94.81 176 HIS A O 1
ATOM 1411 N N . GLY A 1 177 ? 7.959 5.679 -7.907 1.00 96.00 177 GLY A N 1
ATOM 1412 C CA . GLY A 1 177 ? 6.832 4.753 -7.718 1.00 96.00 177 GLY A CA 1
ATOM 1413 C C . GLY A 1 177 ? 5.904 4.617 -8.927 1.00 96.00 177 GLY A C 1
ATOM 1414 O O . GLY A 1 177 ? 4.888 3.948 -8.822 1.00 96.00 177 GLY A O 1
ATOM 1415 N N . ASP A 1 178 ? 6.260 5.245 -10.052 1.00 96.50 178 ASP A N 1
ATOM 1416 C CA . ASP A 1 178 ? 5.426 5.369 -11.255 1.00 96.50 178 ASP A CA 1
ATOM 1417 C C . ASP A 1 178 ? 4.176 6.234 -11.012 1.00 96.50 178 ASP A C 1
ATOM 1419 O O . ASP A 1 178 ? 3.074 5.723 -10.822 1.00 96.50 178 ASP A O 1
ATOM 1423 N N . PRO A 1 179 ? 4.352 7.566 -10.950 1.00 94.75 179 PRO A N 1
ATOM 1424 C CA . PRO A 1 179 ? 3.270 8.472 -10.595 1.00 94.75 179 PRO A CA 1
ATOM 1425 C C . PRO A 1 179 ? 2.221 8.642 -11.698 1.00 94.75 179 PRO A C 1
ATOM 1427 O O . PRO A 1 179 ? 1.181 9.217 -11.399 1.00 94.75 179 PRO A O 1
ATOM 1430 N N . ASP A 1 180 ? 2.477 8.222 -12.947 1.00 95.62 180 ASP A N 1
ATOM 1431 C CA . ASP A 1 180 ? 1.504 8.318 -14.046 1.00 95.62 180 ASP A CA 1
ATOM 1432 C C . ASP A 1 180 ? 0.800 7.000 -14.378 1.00 95.62 180 ASP A C 1
ATOM 1434 O O . ASP A 1 180 ? -0.041 6.985 -15.275 1.00 95.62 180 ASP A O 1
ATOM 1438 N N . HIS A 1 181 ? 1.037 5.952 -13.587 1.00 95.00 181 HIS A N 1
ATOM 1439 C CA . HIS A 1 181 ? 0.301 4.691 -13.627 1.00 95.00 181 HIS A CA 1
ATOM 1440 C C . HIS A 1 181 ? 0.327 4.045 -15.022 1.00 95.00 181 HIS A C 1
ATOM 1442 O O . HIS A 1 181 ? 1.357 3.583 -15.493 1.00 95.00 181 HIS A O 1
ATOM 1448 N N . GLU A 1 182 ? -0.816 3.980 -15.709 1.00 93.50 182 GLU A N 1
ATOM 1449 C CA . GLU A 1 182 ? -0.918 3.416 -17.060 1.00 93.50 182 GLU A CA 1
ATOM 1450 C C . GLU A 1 182 ? -0.541 4.430 -18.155 1.00 93.50 182 GLU A C 1
ATOM 1452 O O . GLU A 1 182 ? -0.699 4.166 -19.350 1.00 93.50 182 GLU A O 1
ATOM 1457 N N . GLY A 1 183 ? -0.042 5.597 -17.750 1.00 93.06 183 GLY A N 1
ATOM 1458 C CA . GLY A 1 183 ? 0.577 6.575 -18.620 1.00 93.06 183 GLY A CA 1
ATOM 1459 C C . GLY A 1 183 ? 1.894 6.090 -19.232 1.00 93.06 183 GLY A C 1
ATOM 1460 O O . GLY A 1 183 ? 2.388 4.992 -18.993 1.00 93.06 183 GLY A O 1
ATOM 1461 N N . ASN A 1 184 ? 2.449 6.922 -20.112 1.00 94.69 184 ASN A N 1
ATOM 1462 C CA . ASN A 1 184 ? 3.659 6.594 -20.874 1.00 94.69 184 ASN A CA 1
ATOM 1463 C C . ASN A 1 184 ? 4.891 7.397 -20.424 1.00 94.69 184 ASN A C 1
ATOM 1465 O O . ASN A 1 184 ? 5.946 7.303 -21.060 1.00 94.69 184 ASN A O 1
ATOM 1469 N N . LYS A 1 185 ? 4.758 8.256 -19.407 1.00 95.31 185 LYS A N 1
ATOM 1470 C CA . LYS A 1 185 ? 5.816 9.167 -18.959 1.00 95.31 185 LYS A CA 1
ATOM 1471 C C . LYS A 1 185 ? 6.781 8.470 -18.010 1.00 95.31 185 LYS A C 1
ATOM 1473 O O . LYS A 1 185 ? 7.989 8.666 -18.152 1.00 95.31 185 LYS A O 1
ATOM 1478 N N . TYR A 1 186 ? 6.271 7.678 -17.077 1.00 94.44 186 TYR A N 1
ATOM 1479 C CA . TYR A 1 186 ? 7.059 6.862 -16.168 1.00 94.44 186 TYR A CA 1
ATOM 1480 C C . TYR A 1 186 ? 6.876 5.381 -16.525 1.00 94.44 186 TYR A C 1
ATOM 1482 O O . TYR A 1 186 ? 6.010 5.005 -17.311 1.00 94.44 186 TYR A O 1
ATOM 1490 N N . ARG A 1 187 ? 7.824 4.542 -16.096 1.00 92.44 187 ARG A N 1
ATOM 1491 C CA . ARG A 1 187 ? 7.808 3.101 -16.380 1.00 92.44 187 ARG A CA 1
ATOM 1492 C C . ARG A 1 187 ? 7.836 2.307 -15.087 1.00 92.44 187 ARG A C 1
ATOM 1494 O O . ARG A 1 187 ? 8.718 2.513 -14.258 1.00 92.44 187 ARG A O 1
ATOM 1501 N N . GLY A 1 188 ? 6.980 1.303 -14.991 1.00 94.12 188 GLY A N 1
ATOM 1502 C CA . GLY A 1 188 ? 6.955 0.386 -13.857 1.00 94.12 188 GLY A CA 1
ATOM 1503 C C . GLY A 1 188 ? 5.568 -0.192 -13.644 1.00 94.12 188 GLY A C 1
ATOM 1504 O O . GLY A 1 188 ? 5.421 -1.407 -13.539 1.00 94.12 188 GLY A O 1
ATOM 1505 N N . TRP A 1 189 ? 4.553 0.661 -13.668 1.00 96.19 189 TRP A N 1
ATOM 1506 C CA . TRP A 1 189 ? 3.163 0.271 -13.552 1.00 96.19 189 TRP A CA 1
ATOM 1507 C C . TRP A 1 189 ? 2.664 -0.318 -14.873 1.00 96.19 189 TRP A C 1
ATOM 1509 O O . TRP A 1 189 ? 3.070 0.047 -15.973 1.00 96.19 189 TRP A O 1
ATOM 1519 N N . THR A 1 190 ? 1.807 -1.325 -14.762 1.00 94.81 190 THR A N 1
ATOM 1520 C CA . THR A 1 190 ? 1.232 -2.057 -15.896 1.00 94.81 190 THR A CA 1
ATOM 1521 C C . THR A 1 190 ? -0.189 -2.469 -15.529 1.00 94.81 190 THR A C 1
ATOM 1523 O O . THR A 1 190 ? -0.490 -2.534 -14.334 1.00 94.81 190 THR A O 1
ATOM 1526 N N . PRO A 1 191 ? -1.039 -2.870 -16.490 1.00 95.25 191 PRO A N 1
ATOM 1527 C CA . PRO A 1 191 ? -2.381 -3.367 -16.177 1.00 95.25 191 PRO A CA 1
ATOM 1528 C C . PRO A 1 191 ? -2.402 -4.540 -15.181 1.00 95.25 191 PRO A C 1
ATOM 1530 O O . PRO A 1 191 ? -3.380 -4.732 -14.463 1.00 95.25 191 PRO A O 1
ATOM 1533 N N . ARG A 1 192 ? -1.304 -5.309 -15.074 1.00 96.94 192 ARG A N 1
ATOM 1534 C CA . ARG A 1 192 ? -1.174 -6.376 -14.067 1.00 96.94 192 ARG A CA 1
ATOM 1535 C C . ARG A 1 192 ? -1.133 -5.833 -12.635 1.00 96.94 192 ARG A C 1
ATOM 1537 O O . ARG A 1 192 ? -1.594 -6.517 -11.732 1.00 96.94 192 ARG A O 1
ATOM 1544 N N . HIS A 1 193 ? -0.606 -4.630 -12.416 1.00 97.38 193 HIS A N 1
ATOM 1545 C CA . HIS A 1 193 ? -0.614 -3.988 -11.099 1.00 97.38 193 HIS A CA 1
ATOM 1546 C C . HIS A 1 193 ? -2.027 -3.535 -10.723 1.00 97.38 193 HIS A C 1
ATOM 1548 O O . HIS A 1 193 ? -2.488 -3.804 -9.617 1.00 97.38 193 HIS A O 1
ATOM 1554 N N . THR A 1 194 ? -2.753 -2.945 -11.677 1.00 96.50 194 THR A N 1
ATOM 1555 C CA . THR A 1 194 ? -4.171 -2.590 -11.519 1.00 96.50 194 THR A CA 1
ATOM 1556 C C . THR A 1 194 ? -5.018 -3.825 -11.182 1.00 96.50 194 THR A C 1
ATOM 1558 O O . THR A 1 194 ? -5.865 -3.791 -10.285 1.00 96.50 194 THR A O 1
ATOM 1561 N N . GLN A 1 195 ? -4.743 -4.953 -11.845 1.00 97.56 195 GLN A N 1
ATOM 1562 C CA . GLN A 1 195 ? -5.367 -6.237 -11.528 1.00 97.56 195 GLN A CA 1
ATOM 1563 C C . GLN A 1 195 ? -5.013 -6.720 -10.111 1.00 97.56 195 GLN A C 1
ATOM 1565 O O . GLN A 1 195 ? -5.918 -7.086 -9.363 1.00 97.56 195 GLN A O 1
ATOM 1570 N N . LEU A 1 196 ? -3.735 -6.666 -9.717 1.00 98.38 196 LEU A N 1
ATOM 1571 C CA . LEU A 1 196 ? -3.291 -7.075 -8.381 1.00 98.38 196 LEU A CA 1
ATOM 1572 C C . LEU A 1 196 ? -4.020 -6.309 -7.269 1.00 98.38 196 LEU A C 1
ATOM 1574 O O . LEU A 1 196 ? -4.440 -6.917 -6.288 1.00 98.38 196 LEU A O 1
ATOM 1578 N N . ILE A 1 197 ? -4.235 -4.999 -7.431 1.00 98.31 197 ILE A N 1
ATOM 1579 C CA . ILE A 1 197 ? -4.986 -4.197 -6.450 1.00 98.31 197 ILE A CA 1
ATOM 1580 C C . ILE A 1 197 ? -6.390 -4.773 -6.242 1.00 98.31 197 ILE A C 1
ATOM 1582 O O . ILE A 1 197 ? -6.844 -4.936 -5.109 1.00 98.31 197 ILE A O 1
ATOM 1586 N N . SER A 1 198 ? -7.062 -5.123 -7.340 1.00 98.06 198 SER A N 1
ATOM 1587 C CA . SER A 1 198 ? -8.409 -5.696 -7.302 1.00 98.06 198 SER A CA 1
ATOM 1588 C C . SER A 1 198 ? -8.428 -7.057 -6.594 1.00 98.06 198 SER A C 1
ATOM 1590 O O . SER A 1 198 ? -9.311 -7.318 -5.778 1.00 98.06 198 SER A O 1
ATOM 1592 N N . GLU A 1 199 ? -7.439 -7.912 -6.863 1.00 98.38 199 GLU A N 1
ATOM 1593 C CA . GLU A 1 199 ? -7.321 -9.258 -6.280 1.00 98.38 199 GLU A CA 1
ATOM 1594 C C . GLU A 1 199 ? -7.000 -9.228 -4.777 1.00 98.38 199 GLU A C 1
ATOM 1596 O O . GLU A 1 199 ? -7.595 -9.973 -3.987 1.00 98.38 199 GLU A O 1
ATOM 1601 N N . VAL A 1 200 ? -6.104 -8.332 -4.360 1.00 98.44 200 VAL A N 1
ATOM 1602 C CA . VAL A 1 200 ? -5.763 -8.135 -2.946 1.00 98.44 200 VAL A CA 1
ATOM 1603 C C . VAL A 1 200 ? -6.967 -7.579 -2.187 1.00 98.44 200 VAL A C 1
ATOM 1605 O O . VAL A 1 200 ? -7.346 -8.152 -1.166 1.00 98.44 200 VAL A O 1
ATOM 1608 N N . ASN A 1 201 ? -7.632 -6.537 -2.699 1.00 98.50 201 ASN A N 1
ATOM 1609 C CA . ASN A 1 201 ? -8.822 -5.975 -2.049 1.00 98.50 201 ASN A CA 1
ATOM 1610 C C . ASN A 1 201 ? -9.960 -7.000 -1.937 1.00 98.50 201 ASN A C 1
ATOM 1612 O O . ASN A 1 201 ? -10.600 -7.091 -0.890 1.00 98.50 201 ASN A O 1
ATOM 1616 N N . ALA A 1 202 ? -10.174 -7.831 -2.962 1.00 98.31 202 ALA A N 1
ATOM 1617 C CA . ALA A 1 202 ? -11.141 -8.925 -2.891 1.00 98.31 202 ALA A CA 1
ATOM 1618 C C . ALA A 1 202 ? -10.787 -9.946 -1.794 1.00 98.31 202 ALA A C 1
ATOM 1620 O O . ALA A 1 202 ? -11.663 -10.379 -1.045 1.00 98.31 202 ALA A O 1
ATOM 1621 N N . SER A 1 203 ? -9.503 -10.292 -1.655 1.00 98.19 203 SER A N 1
ATOM 1622 C CA . SER A 1 203 ? -9.026 -11.206 -0.608 1.00 98.19 203 SER A CA 1
ATOM 1623 C C . SER A 1 203 ? -9.250 -10.628 0.796 1.00 98.19 203 SER A C 1
ATOM 1625 O O . SER A 1 203 ? -9.734 -11.324 1.689 1.00 98.19 203 SER A O 1
ATOM 1627 N N . LEU A 1 204 ? -8.943 -9.341 0.985 1.00 97.19 204 LEU A N 1
ATOM 1628 C CA . LEU A 1 204 ? -9.133 -8.640 2.257 1.00 97.19 204 LEU A CA 1
ATOM 1629 C C . LEU A 1 204 ? -10.607 -8.521 2.644 1.00 97.19 204 LEU A C 1
ATOM 1631 O O . LEU A 1 204 ? -10.950 -8.698 3.815 1.00 97.19 204 LEU A O 1
ATOM 1635 N N . LYS A 1 205 ? -11.479 -8.270 1.664 1.00 97.31 205 LYS A N 1
ATOM 1636 C CA . LYS A 1 205 ? -12.925 -8.233 1.869 1.00 97.31 205 LYS A CA 1
ATOM 1637 C C . LYS A 1 205 ? -13.454 -9.562 2.407 1.00 97.31 205 LYS A C 1
ATOM 1639 O O . LYS A 1 205 ? -14.089 -9.571 3.455 1.00 97.31 205 LYS A O 1
ATOM 1644 N N . ILE A 1 206 ? -13.118 -10.675 1.750 1.00 96.50 206 ILE A N 1
ATOM 1645 C CA . ILE A 1 206 ? -13.557 -12.019 2.166 1.00 96.50 206 ILE A CA 1
ATOM 1646 C C . ILE A 1 206 ? -13.128 -12.320 3.607 1.00 96.50 206 ILE A C 1
ATOM 1648 O O . ILE A 1 206 ? -13.913 -12.847 4.391 1.00 96.50 206 ILE A O 1
ATOM 1652 N N . LEU A 1 207 ? -11.889 -11.979 3.971 1.00 92.94 207 LEU A N 1
ATOM 1653 C CA . LEU A 1 207 ? -11.382 -12.217 5.325 1.00 92.94 207 LEU A CA 1
ATOM 1654 C C . LEU A 1 207 ? -12.066 -11.345 6.377 1.00 92.94 207 LEU A C 1
ATOM 1656 O O . LEU A 1 207 ? -12.308 -11.814 7.485 1.00 92.94 207 LEU A O 1
ATOM 1660 N N . THR A 1 208 ? -12.383 -10.097 6.032 1.00 90.75 208 THR A N 1
ATOM 1661 C CA . THR A 1 208 ? -13.097 -9.185 6.934 1.00 90.75 208 THR A CA 1
ATOM 1662 C C . THR A 1 208 ? -14.514 -9.707 7.189 1.00 90.75 208 THR A C 1
ATOM 1664 O O . THR A 1 208 ? -14.888 -9.928 8.337 1.00 90.75 208 THR A O 1
ATOM 1667 N N . GLU A 1 209 ? -15.252 -10.044 6.127 1.00 91.94 209 GLU A N 1
ATOM 1668 C CA . GLU A 1 209 ? -16.623 -10.569 6.224 1.00 91.94 209 GLU A CA 1
ATOM 1669 C C . GLU A 1 209 ? -16.694 -11.917 6.966 1.00 91.94 209 GLU A C 1
ATOM 1671 O O . GLU A 1 209 ? -17.643 -12.178 7.707 1.00 91.94 209 GLU A O 1
ATOM 1676 N N . ALA A 1 210 ? -15.682 -12.777 6.804 1.00 89.00 210 ALA A N 1
ATOM 1677 C CA . ALA A 1 210 ? -15.609 -14.050 7.519 1.00 89.00 210 ALA A CA 1
ATOM 1678 C C . ALA A 1 210 ? -15.425 -13.870 9.034 1.00 89.00 210 ALA A C 1
ATOM 1680 O O . ALA A 1 210 ? -15.966 -14.660 9.807 1.00 89.00 210 ALA A O 1
ATOM 1681 N N . ASN A 1 211 ? -14.689 -12.842 9.463 1.00 83.88 211 ASN A N 1
ATOM 1682 C CA . ASN A 1 211 ? -14.479 -12.564 10.882 1.00 83.88 211 ASN A CA 1
ATOM 1683 C C . ASN A 1 211 ? -15.746 -11.989 11.531 1.00 83.88 211 ASN A C 1
ATOM 1685 O O . ASN A 1 211 ? -16.120 -12.429 12.619 1.00 83.88 211 ASN A O 1
ATOM 1689 N N . ASP A 1 212 ? -16.455 -11.095 10.841 1.00 84.12 212 ASP A N 1
ATOM 1690 C CA . ASP A 1 212 ? -17.686 -10.480 11.355 1.00 84.12 212 ASP A CA 1
ATOM 1691 C C . ASP A 1 212 ? -18.813 -11.508 11.544 1.00 84.12 212 ASP A C 1
ATOM 1693 O O . ASP A 1 212 ? -19.578 -11.450 12.508 1.00 84.12 212 ASP A O 1
ATOM 1697 N N . GLY A 1 213 ? -18.885 -12.515 10.667 1.00 75.00 213 GLY A N 1
ATOM 1698 C CA . GLY A 1 213 ? -19.872 -13.594 10.758 1.00 75.00 213 GLY A CA 1
ATOM 1699 C C . GLY A 1 213 ? -19.702 -14.529 11.962 1.00 75.00 213 GLY A C 1
ATOM 1700 O O . GLY A 1 213 ? -20.631 -15.266 12.280 1.00 75.00 213 GLY A O 1
ATOM 1701 N N . THR A 1 214 ? -18.550 -14.512 12.641 1.00 70.06 214 THR A N 1
ATOM 1702 C CA . THR A 1 214 ? -18.272 -15.393 13.795 1.00 70.06 214 THR A CA 1
ATOM 1703 C C . THR A 1 214 ? -18.669 -14.797 15.147 1.00 70.06 214 THR A C 1
ATOM 1705 O O . THR A 1 214 ? -18.565 -15.485 16.161 1.00 70.06 214 THR A O 1
ATOM 1708 N N . GLN A 1 215 ? -19.130 -13.541 15.178 1.00 55.25 215 GLN A N 1
ATOM 1709 C CA . GLN A 1 215 ? -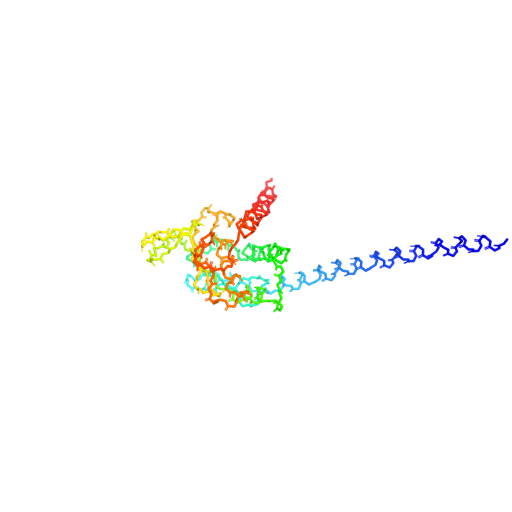19.517 -12.851 16.415 1.00 55.25 215 GLN A CA 1
ATOM 1710 C C . GLN A 1 215 ? -21.033 -12.824 16.688 1.00 55.25 215 GLN A C 1
ATOM 1712 O O . GLN A 1 215 ? -21.451 -12.219 17.675 1.00 55.25 215 GLN A O 1
ATOM 1717 N N . ASN A 1 216 ? -21.842 -13.497 15.859 1.00 47.94 216 ASN A N 1
ATOM 1718 C CA . ASN A 1 216 ? -23.293 -13.665 16.045 1.00 47.94 216 ASN A CA 1
ATOM 1719 C C . ASN A 1 216 ? -23.648 -15.095 16.465 1.00 47.94 216 ASN A C 1
ATOM 1721 O O . ASN A 1 216 ? -24.627 -15.247 17.231 1.00 47.94 216 ASN A O 1
#